Protein AF-A0A9D6QN92-F1 (afdb_monomer_lite)

pLDDT: mean 92.93, std 6.05, range [67.06, 98.69]

Structure (mmCIF, N/CA/C/O backbone):
data_AF-A0A9D6QN92-F1
#
_entry.id   AF-A0A9D6QN92-F1
#
loop_
_atom_site.group_PDB
_atom_site.id
_atom_site.type_symbol
_atom_site.label_atom_id
_atom_site.label_alt_id
_atom_site.label_comp_id
_atom_site.label_asym_id
_atom_site.label_entity_id
_atom_site.label_seq_id
_atom_site.pdbx_PDB_ins_code
_atom_site.Cartn_x
_atom_site.Cartn_y
_atom_site.Cartn_z
_atom_site.occupancy
_atom_site.B_iso_or_equiv
_atom_site.auth_seq_id
_atom_site.auth_comp_id
_atom_site.auth_asym_id
_atom_site.auth_atom_id
_atom_site.pdbx_PDB_model_num
ATOM 1 N N . MET A 1 1 ? -0.202 -2.351 -23.014 1.00 82.44 1 MET A N 1
ATOM 2 C CA . MET A 1 1 ? -0.548 -1.509 -21.850 1.00 82.44 1 MET A CA 1
ATOM 3 C C . MET A 1 1 ? 0.291 -0.250 -21.914 1.00 82.44 1 MET A C 1
ATOM 5 O O . MET A 1 1 ? 1.493 -0.373 -22.107 1.00 82.44 1 MET A O 1
ATOM 9 N N . THR A 1 2 ? -0.324 0.928 -21.834 1.00 83.88 2 THR A N 1
ATOM 10 C CA . THR A 1 2 ? 0.363 2.213 -22.043 1.00 83.88 2 THR A CA 1
ATOM 11 C C . THR A 1 2 ? 0.449 2.984 -20.736 1.00 83.88 2 THR A C 1
ATOM 13 O O . THR A 1 2 ? -0.553 3.140 -20.044 1.00 83.88 2 THR A O 1
ATOM 16 N N . PHE A 1 3 ? 1.639 3.480 -20.422 1.00 81.94 3 PHE A N 1
ATOM 17 C CA . PHE A 1 3 ? 1.920 4.322 -19.275 1.00 81.94 3 PHE A CA 1
ATOM 18 C C . PHE A 1 3 ? 1.994 5.786 -19.712 1.00 81.94 3 PHE A C 1
ATOM 20 O O . PHE A 1 3 ? 2.609 6.093 -20.743 1.00 81.94 3 PHE A O 1
ATOM 27 N N . PRO A 1 4 ? 1.404 6.707 -18.934 1.00 82.94 4 PRO A N 1
ATOM 28 C CA . PRO A 1 4 ? 1.519 8.127 -19.209 1.00 82.94 4 PRO A CA 1
ATOM 29 C C . PRO A 1 4 ? 2.970 8.590 -19.051 1.00 82.94 4 PRO A C 1
ATOM 31 O O . PRO A 1 4 ? 3.749 8.032 -18.283 1.00 82.94 4 PRO A O 1
ATOM 34 N N . ASN A 1 5 ? 3.314 9.688 -19.721 1.00 84.94 5 ASN A N 1
ATOM 35 C CA . ASN A 1 5 ? 4.617 10.342 -19.578 1.00 84.94 5 ASN A CA 1
ATOM 36 C C . ASN A 1 5 ? 4.798 11.066 -18.231 1.00 84.94 5 ASN A C 1
ATOM 38 O O . ASN A 1 5 ? 5.802 11.739 -18.019 1.00 84.94 5 ASN A O 1
ATOM 42 N N . ARG A 1 6 ? 3.813 10.987 -17.335 1.00 86.56 6 ARG A N 1
ATOM 43 C CA . ARG A 1 6 ? 3.838 11.592 -16.009 1.00 86.56 6 ARG A CA 1
ATOM 44 C C . ARG A 1 6 ? 3.090 10.697 -15.032 1.00 86.56 6 ARG A C 1
ATOM 46 O O . ARG A 1 6 ? 1.926 10.380 -15.265 1.00 86.56 6 ARG A O 1
ATOM 53 N N . CYS A 1 7 ? 3.725 10.358 -13.916 1.00 84.00 7 CYS A N 1
ATOM 54 C CA . CYS A 1 7 ? 3.031 9.728 -12.799 1.00 84.00 7 CYS A CA 1
ATOM 55 C C . CYS A 1 7 ? 2.040 10.731 -12.197 1.00 84.00 7 CYS A C 1
ATOM 57 O O . CYS A 1 7 ? 2.448 11.791 -11.718 1.00 84.00 7 CYS A O 1
ATOM 59 N N . SER A 1 8 ? 0.749 10.403 -12.193 1.00 77.69 8 SER A N 1
ATOM 60 C CA . SER A 1 8 ? -0.307 11.258 -11.630 1.00 77.69 8 SER A CA 1
ATOM 61 C C . SER A 1 8 ? -0.168 11.497 -10.123 1.00 77.69 8 SER A C 1
ATOM 63 O O . SER A 1 8 ? -0.797 12.411 -9.600 1.00 77.69 8 SER A O 1
ATOM 65 N N . TYR A 1 9 ? 0.665 10.710 -9.435 1.00 76.38 9 TYR A N 1
ATOM 66 C CA . TYR A 1 9 ? 0.816 10.761 -7.983 1.00 76.38 9 TYR A CA 1
ATOM 67 C C . TYR A 1 9 ? 2.089 11.477 -7.533 1.00 76.38 9 TYR A C 1
ATOM 69 O O . TYR A 1 9 ? 2.004 12.423 -6.759 1.00 76.38 9 TYR A O 1
ATOM 77 N N . CYS A 1 10 ? 3.272 11.071 -8.014 1.00 81.44 10 CYS A N 1
ATOM 78 C CA . CYS A 1 10 ? 4.524 11.741 -7.629 1.00 81.44 10 CYS A CA 1
ATOM 79 C C . CYS A 1 10 ? 4.947 12.856 -8.598 1.00 81.44 10 CYS A C 1
ATOM 81 O O . CYS A 1 10 ? 5.931 13.548 -8.351 1.00 81.44 10 CYS A O 1
ATOM 83 N N . GLY A 1 11 ? 4.245 13.021 -9.724 1.00 85.12 11 GLY A N 1
ATOM 84 C CA . GLY A 1 11 ? 4.528 14.057 -10.716 1.00 85.12 11 GLY A CA 1
ATOM 85 C C . GLY A 1 11 ? 5.780 13.825 -11.567 1.00 85.12 11 GLY A C 1
ATOM 86 O O . GLY A 1 11 ? 6.036 14.643 -12.455 1.00 85.12 11 GLY A O 1
ATOM 87 N N . HIS A 1 12 ? 6.530 12.741 -11.334 1.00 84.69 12 HIS A N 1
ATOM 88 C CA . HIS A 1 12 ? 7.737 12.405 -12.091 1.00 84.69 12 HIS A CA 1
ATOM 89 C C . HIS A 1 12 ? 7.402 12.174 -13.570 1.00 84.69 12 HIS A C 1
ATOM 91 O O . HIS A 1 12 ? 6.353 11.611 -13.892 1.00 84.69 12 HIS A O 1
ATOM 97 N N . VAL A 1 13 ? 8.275 12.654 -14.457 1.00 87.00 13 VAL A N 1
ATOM 98 C CA . VAL A 1 13 ? 8.078 12.657 -15.911 1.00 87.00 13 VAL A CA 1
ATOM 99 C C . VAL A 1 13 ? 9.012 11.643 -16.563 1.00 87.00 13 VAL A C 1
ATOM 101 O O . VAL A 1 13 ? 10.211 11.652 -16.302 1.00 87.00 13 VAL A O 1
ATOM 104 N N . PHE A 1 14 ? 8.466 10.815 -17.448 1.00 85.38 14 PHE A N 1
ATOM 105 C CA . PHE A 1 14 ? 9.179 9.761 -18.169 1.00 85.38 14 PHE A CA 1
ATOM 106 C C . PHE A 1 14 ? 8.803 9.793 -19.653 1.00 85.38 14 PHE A C 1
ATOM 108 O O . PHE A 1 14 ? 7.743 10.316 -20.005 1.00 85.38 14 PHE A O 1
ATOM 115 N N . PRO A 1 15 ? 9.613 9.215 -20.551 1.00 85.81 15 PRO A N 1
ATOM 116 C CA . PRO A 1 15 ? 9.154 8.929 -21.905 1.00 85.81 15 PRO A CA 1
ATOM 117 C C . PRO A 1 15 ? 7.908 8.027 -21.868 1.00 85.81 15 PRO A C 1
ATOM 119 O O . PRO A 1 15 ? 7.872 7.117 -21.038 1.00 85.81 15 PRO A O 1
ATOM 122 N N . PRO A 1 16 ? 6.901 8.233 -22.741 1.00 86.44 16 PRO A N 1
ATOM 123 C CA . PRO A 1 16 ? 5.753 7.334 -22.834 1.00 86.44 16 PRO A CA 1
ATOM 124 C C . PRO A 1 16 ? 6.211 5.885 -23.008 1.00 86.44 16 PRO A C 1
ATOM 126 O O . PRO A 1 16 ? 7.065 5.604 -23.848 1.00 86.44 16 PRO A O 1
ATOM 129 N N . LEU A 1 17 ? 5.623 4.969 -22.243 1.00 88.62 17 LEU A N 1
ATOM 130 C CA . LEU A 1 17 ? 5.968 3.552 -22.292 1.00 88.62 17 LEU A CA 1
ATOM 131 C C . LEU A 1 17 ? 4.745 2.760 -22.733 1.00 88.62 17 LEU A C 1
ATOM 133 O O . LEU A 1 17 ? 3.656 2.960 -22.210 1.00 8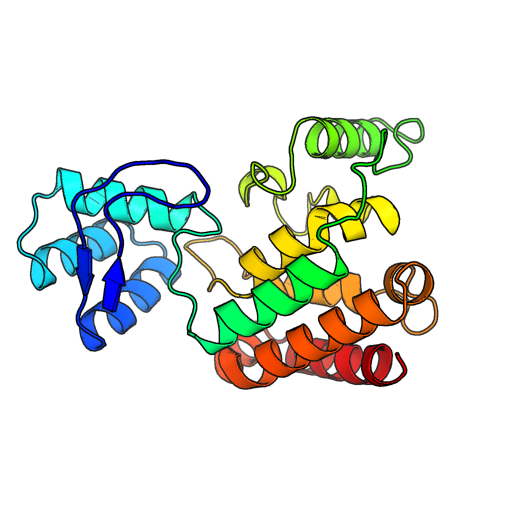8.62 17 LEU A O 1
ATOM 137 N N . THR A 1 18 ? 4.892 1.860 -23.699 1.00 90.50 18 THR A N 1
ATOM 138 C CA . THR A 1 18 ? 3.845 0.888 -24.031 1.00 90.50 18 THR A CA 1
ATOM 139 C C . THR A 1 18 ? 4.466 -0.491 -24.036 1.00 90.50 18 THR A C 1
ATOM 141 O O . THR A 1 18 ? 5.365 -0.734 -24.829 1.00 90.50 18 THR A O 1
ATOM 144 N N . LEU A 1 19 ? 3.986 -1.363 -23.149 1.00 89.12 19 LEU A N 1
ATOM 145 C CA . LEU A 1 19 ? 4.461 -2.737 -23.031 1.00 89.12 19 LEU A CA 1
ATOM 146 C C . LEU A 1 19 ? 3.447 -3.728 -23.602 1.00 89.12 19 LEU A C 1
ATOM 148 O O . LEU A 1 19 ? 2.234 -3.589 -23.379 1.00 89.12 19 LEU A O 1
ATOM 152 N N . SER A 1 20 ? 3.934 -4.757 -24.292 1.00 90.19 20 SER A N 1
ATOM 153 C CA . SER A 1 20 ? 3.133 -5.944 -24.614 1.00 90.19 20 SER A CA 1
ATOM 154 C C . SER A 1 20 ? 2.774 -6.733 -23.344 1.00 90.19 20 SER A C 1
ATOM 156 O O . SER A 1 20 ? 3.493 -6.687 -22.344 1.00 90.19 20 SER A O 1
ATOM 158 N N . SER A 1 21 ? 1.676 -7.498 -23.364 1.00 86.94 21 SER A N 1
ATOM 159 C CA . SER A 1 21 ? 1.269 -8.311 -22.203 1.00 86.94 21 SER A CA 1
ATOM 160 C C . SER A 1 21 ? 2.329 -9.350 -21.815 1.00 86.94 21 SER A C 1
ATOM 162 O O . SER A 1 21 ? 2.535 -9.614 -20.634 1.00 86.94 21 SER A O 1
ATOM 164 N N . SER A 1 22 ? 3.042 -9.911 -22.798 1.00 91.06 22 SER A N 1
ATOM 165 C CA . SER A 1 22 ? 4.134 -10.856 -22.549 1.00 91.06 22 SER A CA 1
ATOM 166 C C . SER A 1 22 ? 5.347 -10.198 -21.897 1.00 91.06 22 SER A C 1
ATOM 168 O O . SER A 1 22 ? 5.938 -10.781 -20.991 1.00 91.06 22 SER A O 1
ATOM 170 N N . THR A 1 23 ? 5.720 -8.994 -22.338 1.00 90.81 23 THR A N 1
ATOM 171 C CA . THR A 1 23 ? 6.841 -8.259 -21.739 1.00 90.81 23 THR A CA 1
ATOM 172 C C . THR A 1 23 ? 6.491 -7.806 -20.341 1.00 90.81 23 THR A C 1
ATOM 174 O O . THR A 1 23 ? 7.320 -7.921 -19.449 1.00 90.81 23 THR A O 1
ATOM 177 N N . LEU A 1 24 ? 5.247 -7.385 -20.118 1.00 89.06 24 LEU A N 1
ATOM 178 C CA . LEU A 1 24 ? 4.767 -7.100 -18.779 1.00 89.06 24 LEU A CA 1
ATOM 179 C C . LEU A 1 24 ? 4.932 -8.308 -17.846 1.00 89.06 24 LEU A C 1
ATOM 181 O O . LEU A 1 24 ? 5.548 -8.179 -16.795 1.00 89.06 24 LEU A O 1
ATOM 185 N N . ALA A 1 25 ? 4.444 -9.488 -18.231 1.00 87.06 25 ALA A N 1
ATOM 186 C CA . ALA A 1 25 ? 4.568 -10.681 -17.393 1.00 87.06 25 ALA A CA 1
ATOM 187 C C . ALA A 1 25 ? 6.035 -11.010 -17.044 1.00 87.06 25 ALA A C 1
ATOM 189 O O . ALA A 1 25 ? 6.344 -11.290 -15.886 1.00 87.06 25 ALA A O 1
ATOM 190 N N . ARG A 1 26 ? 6.954 -10.911 -18.019 1.00 91.00 26 ARG A N 1
ATOM 191 C CA . ARG A 1 26 ? 8.395 -11.108 -17.778 1.00 91.00 26 ARG A CA 1
ATOM 192 C C . ARG A 1 26 ? 8.989 -10.020 -16.892 1.00 91.00 26 ARG A C 1
ATOM 194 O O . ARG A 1 26 ? 9.768 -10.327 -15.999 1.00 91.00 26 ARG A O 1
ATOM 201 N N . LEU A 1 27 ? 8.603 -8.765 -17.103 1.00 90.88 27 LEU A N 1
ATOM 202 C CA . LEU A 1 27 ? 9.049 -7.641 -16.292 1.00 90.88 27 LEU A CA 1
ATOM 203 C C . LEU A 1 27 ? 8.663 -7.836 -14.821 1.00 90.88 27 LEU A C 1
ATOM 205 O O . LEU A 1 27 ? 9.513 -7.663 -13.952 1.00 90.88 27 LEU A O 1
ATOM 209 N N . LEU A 1 28 ? 7.417 -8.243 -14.548 1.00 86.81 28 LEU A N 1
ATOM 210 C CA . LEU A 1 28 ? 6.952 -8.558 -13.194 1.00 86.81 28 LEU A CA 1
ATOM 211 C C . LEU A 1 28 ? 7.817 -9.654 -12.567 1.00 86.81 28 LEU A C 1
ATOM 213 O O . LEU A 1 28 ? 8.357 -9.455 -11.484 1.00 86.81 28 LEU A O 1
ATOM 217 N N . GLN A 1 29 ? 8.017 -10.762 -13.285 1.00 87.38 29 GLN A N 1
ATOM 218 C CA . GLN A 1 29 ? 8.851 -11.866 -12.817 1.00 87.38 29 GLN A CA 1
ATOM 219 C C . GLN A 1 29 ? 10.276 -11.400 -12.470 1.00 87.38 29 GLN A C 1
ATOM 221 O O . GLN A 1 29 ? 10.780 -11.681 -11.387 1.00 87.38 29 GLN A O 1
ATOM 226 N N . VAL A 1 30 ? 10.922 -10.652 -13.366 1.00 90.50 30 VAL A N 1
ATOM 227 C CA . VAL A 1 30 ? 12.308 -10.196 -13.192 1.00 90.50 30 VAL A CA 1
ATOM 228 C C . VAL A 1 30 ? 12.452 -9.186 -12.047 1.00 90.50 30 VAL A C 1
ATOM 230 O O . VAL A 1 30 ? 13.463 -9.187 -11.339 1.00 90.50 30 VAL A O 1
ATOM 233 N N . LEU A 1 31 ? 11.453 -8.321 -11.850 1.00 87.56 31 LEU A N 1
ATOM 234 C CA . LEU A 1 31 ? 11.429 -7.379 -10.730 1.00 87.56 31 LEU A CA 1
ATOM 235 C C . LEU A 1 31 ? 11.240 -8.099 -9.391 1.00 87.56 31 LEU A C 1
ATOM 237 O O . LEU A 1 31 ? 11.898 -7.735 -8.415 1.00 87.56 31 LEU A O 1
ATOM 241 N N . THR A 1 32 ? 10.414 -9.145 -9.347 1.00 83.94 32 THR A N 1
ATOM 242 C CA . THR A 1 32 ? 10.272 -10.009 -8.167 1.00 83.94 32 THR A CA 1
ATOM 243 C C . THR A 1 32 ? 11.554 -10.791 -7.873 1.00 83.94 32 THR A C 1
ATOM 245 O O . THR A 1 32 ? 11.944 -10.897 -6.719 1.00 83.94 32 THR A O 1
ATOM 248 N N . GLU A 1 33 ? 12.289 -11.230 -8.899 1.00 87.56 33 GLU A N 1
ATOM 249 C CA . GLU A 1 33 ? 13.620 -11.850 -8.754 1.00 87.56 33 GLU A CA 1
ATOM 250 C C . GLU A 1 33 ? 14.720 -10.862 -8.302 1.00 87.56 33 GLU A C 1
ATOM 252 O O . GLU A 1 33 ? 15.863 -11.266 -8.092 1.00 87.56 33 GLU A O 1
ATOM 257 N N . GLY A 1 34 ? 14.418 -9.564 -8.177 1.00 86.25 34 GLY A N 1
ATOM 258 C CA . GLY A 1 34 ? 15.379 -8.566 -7.705 1.00 86.25 34 GLY A CA 1
ATOM 259 C C . GLY A 1 34 ? 16.491 -8.254 -8.698 1.00 86.25 34 GLY A C 1
ATOM 260 O O . GLY A 1 34 ? 17.609 -7.948 -8.288 1.00 86.25 34 GLY A O 1
ATOM 261 N N . SER A 1 35 ? 16.208 -8.301 -10.006 1.00 90.69 35 SER A N 1
ATOM 262 C CA . SER A 1 35 ? 17.205 -8.021 -11.046 1.00 90.69 35 SER A CA 1
ATOM 263 C C . SER A 1 35 ? 16.861 -6.772 -11.879 1.00 90.69 35 SER A C 1
ATOM 265 O O . SER A 1 35 ? 16.400 -6.894 -13.017 1.00 90.69 35 SER A O 1
ATOM 267 N N . PRO A 1 36 ? 17.116 -5.548 -11.363 1.00 89.56 36 PRO A N 1
ATOM 268 C CA . PRO A 1 36 ? 16.784 -4.297 -12.054 1.00 89.56 36 PRO A CA 1
ATOM 269 C C . PRO A 1 36 ? 17.406 -4.192 -13.450 1.00 89.56 36 PRO A C 1
ATOM 271 O O . PRO A 1 36 ? 16.744 -3.765 -14.387 1.00 89.56 36 PRO A O 1
ATOM 274 N N . GLY A 1 37 ? 18.652 -4.649 -13.622 1.00 92.25 37 GLY A N 1
ATOM 275 C CA . GLY A 1 37 ? 19.330 -4.617 -14.923 1.00 92.25 37 GLY A CA 1
ATOM 276 C C . GLY A 1 37 ? 18.647 -5.490 -15.981 1.00 92.25 37 GLY A C 1
ATOM 277 O O . GLY A 1 37 ? 18.499 -5.073 -17.129 1.00 92.25 37 GLY A O 1
ATOM 278 N N . ARG A 1 38 ? 18.159 -6.680 -15.596 1.00 94.81 38 ARG A N 1
ATOM 279 C CA . ARG A 1 38 ? 17.355 -7.527 -16.492 1.00 94.81 38 ARG A CA 1
ATOM 280 C C . ARG A 1 38 ? 15.994 -6.889 -16.775 1.00 94.81 38 ARG A C 1
ATOM 282 O O . ARG A 1 38 ? 15.533 -6.952 -17.908 1.00 94.81 38 ARG A O 1
ATOM 289 N N . ALA A 1 39 ? 15.381 -6.241 -15.785 1.00 93.50 39 ALA A N 1
ATOM 290 C CA . ALA A 1 39 ? 14.110 -5.545 -15.962 1.00 93.50 39 ALA A CA 1
ATOM 291 C C . ALA A 1 39 ? 14.240 -4.394 -16.978 1.00 93.50 39 ALA A C 1
ATOM 293 O O . ALA A 1 39 ? 13.421 -4.284 -17.891 1.00 93.50 39 ALA A O 1
ATOM 294 N N . SER A 1 40 ? 15.314 -3.599 -16.891 1.00 94.88 40 SER A N 1
ATOM 295 C CA . SER A 1 40 ? 15.623 -2.549 -17.869 1.00 94.88 40 SER A CA 1
ATOM 296 C C . SER A 1 40 ? 15.832 -3.130 -19.269 1.00 94.88 40 SER A C 1
ATOM 298 O O . SER A 1 40 ? 15.330 -2.579 -20.248 1.00 94.88 40 SER A O 1
ATOM 300 N N . ALA A 1 41 ? 16.518 -4.274 -19.376 1.00 95.06 41 ALA A N 1
ATOM 301 C CA . ALA A 1 41 ? 16.725 -4.951 -20.654 1.00 95.06 41 ALA A CA 1
ATOM 302 C C . ALA A 1 41 ? 15.404 -5.415 -21.299 1.00 95.06 41 ALA A C 1
ATOM 304 O O . ALA A 1 41 ? 15.242 -5.253 -22.507 1.00 95.06 41 ALA A O 1
ATOM 305 N N . GLU A 1 42 ? 14.446 -5.925 -20.516 1.00 95.50 42 GLU A N 1
ATOM 306 C CA . GLU A 1 42 ? 13.107 -6.292 -21.010 1.00 95.50 42 GLU A CA 1
ATOM 307 C C . GLU A 1 42 ? 12.340 -5.071 -21.540 1.00 95.50 42 GLU A C 1
ATOM 309 O O . GLU A 1 42 ? 11.785 -5.115 -22.639 1.00 95.50 42 GLU A O 1
ATOM 314 N N . VAL A 1 43 ? 12.353 -3.955 -20.798 1.00 93.75 43 VAL A N 1
ATOM 315 C CA . VAL A 1 43 ? 11.709 -2.697 -21.218 1.00 93.75 43 VAL A CA 1
ATOM 316 C C . VAL A 1 43 ? 12.323 -2.171 -22.516 1.00 93.75 43 VAL A C 1
ATOM 318 O O . VAL A 1 43 ? 11.601 -1.807 -23.450 1.00 93.75 43 VAL A O 1
ATOM 321 N N . LYS A 1 44 ? 13.656 -2.160 -22.603 1.00 95.50 44 LYS A N 1
ATOM 322 C CA . LYS A 1 44 ? 14.384 -1.731 -23.800 1.00 95.50 44 LYS A CA 1
ATOM 323 C C . LYS A 1 44 ? 14.091 -2.627 -25.001 1.00 95.50 44 LYS A C 1
ATOM 325 O O . LYS A 1 44 ? 13.873 -2.110 -26.093 1.00 95.50 44 LYS A O 1
ATOM 330 N N . ALA A 1 45 ? 14.066 -3.945 -24.813 1.00 94.06 45 ALA A N 1
ATOM 331 C CA . ALA A 1 45 ? 13.816 -4.895 -25.894 1.00 94.06 45 ALA A CA 1
ATOM 332 C C . ALA A 1 45 ? 12.419 -4.730 -26.517 1.00 94.06 45 ALA A C 1
ATOM 334 O O . ALA A 1 45 ? 12.283 -4.842 -27.733 1.00 94.06 45 ALA A O 1
ATOM 335 N N . ASP A 1 46 ? 11.396 -4.441 -25.708 1.00 94.38 46 ASP A N 1
ATOM 336 C CA . ASP A 1 46 ? 10.011 -4.298 -26.184 1.00 94.38 46 ASP A CA 1
ATOM 337 C C . ASP A 1 46 ? 9.729 -2.921 -26.796 1.00 94.38 46 A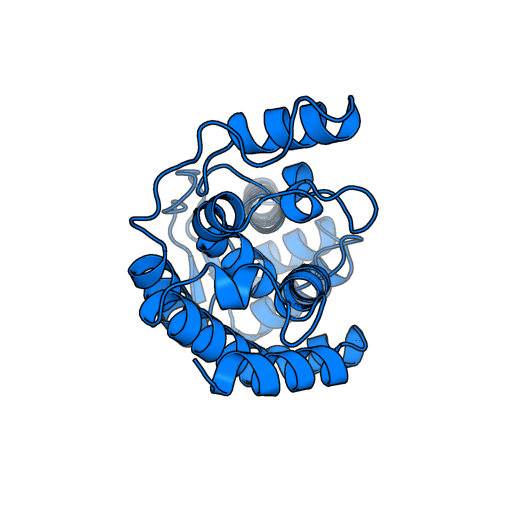SP A C 1
ATOM 339 O O . ASP A 1 46 ? 8.928 -2.809 -27.721 1.00 94.38 46 ASP A O 1
ATOM 343 N N . THR A 1 47 ? 10.396 -1.870 -26.305 1.00 92.94 47 THR A N 1
ATOM 344 C CA . THR A 1 47 ? 10.071 -0.480 -26.682 1.00 92.94 47 THR A CA 1
ATOM 345 C C . THR A 1 47 ? 11.093 0.193 -27.592 1.00 92.94 47 THR A C 1
ATOM 347 O O . THR A 1 47 ? 10.777 1.202 -28.219 1.00 92.94 47 THR A O 1
ATOM 350 N N . GLY A 1 48 ? 12.318 -0.335 -27.667 1.00 93.38 48 GLY A N 1
ATOM 351 C CA . GLY A 1 48 ? 13.427 0.284 -28.393 1.00 93.38 48 GLY A CA 1
ATOM 352 C C . GLY A 1 48 ? 13.951 1.582 -27.764 1.00 93.38 48 GLY A C 1
ATOM 353 O O . GLY A 1 48 ? 14.625 2.349 -28.451 1.00 93.38 48 GLY A O 1
ATOM 354 N N . CYS A 1 49 ? 13.630 1.864 -26.495 1.00 93.94 49 CYS A N 1
ATOM 355 C CA . CYS A 1 49 ? 14.102 3.061 -25.796 1.00 93.94 49 CYS A CA 1
ATOM 356 C C . CYS A 1 49 ? 15.610 3.011 -25.467 1.00 93.94 49 CYS A C 1
ATOM 358 O O . CYS A 1 49 ? 16.294 2.007 -25.686 1.00 93.94 49 CYS A O 1
ATOM 360 N N . SER A 1 50 ? 16.149 4.121 -24.954 1.00 95.75 50 SER A N 1
ATOM 361 C CA . SER A 1 50 ? 17.536 4.169 -24.478 1.00 95.75 50 SER A CA 1
ATOM 362 C C . SER A 1 50 ? 17.703 3.412 -23.153 1.00 95.75 50 SER A C 1
ATOM 364 O O . SER A 1 50 ? 16.744 3.270 -22.395 1.00 95.75 50 SER A O 1
ATOM 366 N N . ASP A 1 51 ? 18.926 2.967 -22.835 1.00 95.31 51 ASP A N 1
ATOM 367 C CA . ASP A 1 51 ? 19.214 2.335 -21.534 1.00 95.31 51 ASP A CA 1
ATOM 368 C C . ASP A 1 51 ? 18.843 3.263 -20.367 1.00 95.31 51 ASP A C 1
ATOM 370 O O . ASP A 1 51 ? 18.164 2.846 -19.434 1.00 95.31 51 ASP A O 1
ATOM 374 N N . ALA A 1 52 ? 19.177 4.553 -20.484 1.00 94.75 52 ALA A N 1
ATOM 375 C CA . ALA A 1 52 ? 18.861 5.559 -19.474 1.00 94.75 52 ALA A CA 1
ATOM 376 C C . ALA A 1 52 ? 17.347 5.745 -19.258 1.00 94.75 52 ALA A C 1
ATOM 378 O O . ALA A 1 52 ? 16.911 6.048 -18.150 1.00 94.75 52 ALA A O 1
ATOM 379 N N . ASP A 1 53 ? 16.529 5.590 -20.301 1.00 93.25 53 ASP A N 1
ATOM 380 C CA . ASP A 1 53 ? 15.073 5.696 -20.171 1.00 93.25 53 ASP A CA 1
ATOM 381 C C . ASP A 1 53 ? 14.457 4.432 -19.569 1.00 93.25 53 ASP A C 1
ATOM 383 O O . ASP A 1 53 ? 13.536 4.532 -18.756 1.00 93.25 53 ASP A O 1
ATOM 387 N N . ALA A 1 54 ? 14.973 3.253 -19.929 1.00 93.88 54 ALA A N 1
ATOM 388 C CA . ALA A 1 54 ? 14.567 1.997 -19.308 1.00 93.88 54 ALA A CA 1
ATOM 389 C C . ALA A 1 54 ? 14.891 1.994 -17.805 1.00 93.88 54 ALA A C 1
ATOM 391 O O . ALA A 1 54 ? 14.022 1.683 -16.993 1.00 93.88 54 ALA A O 1
ATOM 392 N N . GLU A 1 55 ? 16.100 2.419 -17.427 1.00 93.56 55 GLU A N 1
ATOM 393 C CA . GLU A 1 55 ? 16.533 2.522 -16.028 1.00 93.56 55 GLU A CA 1
ATOM 394 C C . GLU A 1 55 ? 15.636 3.452 -15.206 1.00 93.56 55 GLU A C 1
ATOM 396 O O . GLU A 1 55 ? 15.196 3.062 -14.125 1.00 93.56 55 GLU A O 1
ATOM 401 N N . LYS A 1 56 ? 15.274 4.629 -15.738 1.00 92.00 56 LYS A N 1
ATOM 402 C CA . LYS A 1 56 ? 14.333 5.546 -15.068 1.00 92.00 56 LYS A CA 1
ATOM 403 C C . LYS A 1 56 ? 12.973 4.902 -14.807 1.00 92.00 56 LYS A C 1
ATOM 405 O O . LYS A 1 56 ? 12.386 5.117 -13.747 1.00 92.00 56 LYS A O 1
ATOM 410 N N . TRP A 1 57 ? 12.457 4.123 -15.760 1.00 91.50 57 TRP A N 1
ATOM 411 C CA . TRP A 1 57 ? 11.201 3.396 -15.572 1.00 91.50 57 TRP A CA 1
ATOM 412 C C . TRP A 1 57 ? 11.315 2.345 -14.470 1.00 91.50 57 TRP A C 1
ATOM 414 O O . TRP A 1 57 ? 10.434 2.272 -13.614 1.00 91.50 57 TRP A O 1
ATOM 424 N N . ILE A 1 58 ? 12.405 1.575 -14.445 1.00 91.88 58 ILE A N 1
ATOM 425 C CA . ILE A 1 58 ? 12.630 0.567 -13.403 1.00 91.88 58 ILE A CA 1
ATOM 426 C C . ILE A 1 58 ? 12.773 1.210 -12.024 1.00 91.88 58 ILE A C 1
ATOM 428 O O . ILE A 1 58 ? 12.091 0.792 -11.088 1.00 91.88 58 ILE A O 1
ATOM 432 N N . GLU A 1 59 ? 13.571 2.269 -11.898 1.00 88.69 59 GLU A N 1
ATOM 433 C CA . GLU A 1 59 ? 13.717 3.019 -10.647 1.00 88.69 59 GLU A CA 1
ATOM 434 C C . GLU A 1 59 ? 12.358 3.534 -10.146 1.00 88.69 59 GLU A C 1
ATOM 436 O O . GLU A 1 59 ? 12.025 3.438 -8.958 1.00 88.69 59 GLU A O 1
ATOM 441 N N . HIS A 1 60 ? 11.516 4.022 -11.057 1.00 87.88 60 HIS A N 1
ATOM 442 C CA . HIS A 1 60 ? 10.177 4.481 -10.718 1.00 87.88 60 HIS A CA 1
ATOM 443 C C . HIS A 1 60 ? 9.234 3.350 -10.292 1.00 87.88 60 HIS A C 1
ATOM 445 O O . HIS A 1 60 ? 8.473 3.505 -9.331 1.00 87.88 60 HIS A O 1
ATOM 451 N N . PHE A 1 61 ? 9.282 2.207 -10.976 1.00 86.56 61 PHE A N 1
ATOM 452 C CA . PHE A 1 61 ? 8.533 1.001 -10.618 1.00 86.56 61 PHE A CA 1
ATOM 453 C C . PHE A 1 61 ? 8.905 0.464 -9.239 1.00 86.56 61 PHE A C 1
ATOM 455 O O . PHE A 1 61 ? 8.043 -0.058 -8.533 1.00 86.56 61 PHE A O 1
ATOM 462 N N . GLN A 1 62 ? 10.155 0.638 -8.818 1.00 83.12 62 GLN A N 1
ATOM 463 C CA . GLN A 1 62 ? 10.612 0.235 -7.493 1.00 83.12 62 GLN A CA 1
ATOM 464 C C . GLN A 1 62 ? 10.186 1.241 -6.413 1.00 83.12 62 GLN A C 1
ATOM 466 O O . GLN A 1 62 ? 9.624 0.844 -5.389 1.00 83.12 62 GLN A O 1
ATOM 471 N N . SER A 1 63 ? 10.371 2.539 -6.665 1.00 79.50 63 SER A N 1
ATOM 472 C CA . SER A 1 63 ? 10.210 3.600 -5.658 1.00 79.50 63 SER A CA 1
ATOM 473 C C . SER A 1 63 ? 8.777 4.109 -5.466 1.00 79.50 63 SER A C 1
ATOM 475 O O . SER A 1 63 ? 8.414 4.522 -4.366 1.00 79.50 63 SER A O 1
ATOM 477 N N . CYS A 1 64 ? 7.926 4.086 -6.497 1.00 82.00 64 CYS A N 1
ATOM 478 C CA . CYS A 1 64 ? 6.596 4.692 -6.424 1.00 82.00 64 CYS A CA 1
ATOM 479 C C . CYS A 1 64 ? 5.487 3.653 -6.206 1.00 82.00 64 CYS A C 1
ATOM 481 O O . CYS A 1 64 ? 5.349 2.689 -6.950 1.00 82.00 64 CYS A O 1
ATOM 483 N N . ALA A 1 65 ? 4.629 3.882 -5.207 1.00 74.50 65 ALA A N 1
ATOM 484 C CA . ALA A 1 65 ? 3.466 3.030 -4.934 1.00 74.50 65 ALA A CA 1
ATOM 485 C C . ALA A 1 65 ? 2.446 2.993 -6.083 1.00 74.50 65 ALA A C 1
ATOM 487 O O . ALA A 1 65 ? 1.683 2.043 -6.208 1.00 74.50 65 ALA A O 1
ATOM 488 N N . ASN A 1 66 ? 2.433 4.043 -6.900 1.00 77.44 66 ASN A N 1
ATOM 489 C CA . ASN A 1 66 ? 1.417 4.283 -7.917 1.00 77.44 66 ASN A CA 1
ATOM 490 C C . ASN A 1 66 ? 1.942 4.128 -9.347 1.00 77.44 66 ASN A C 1
ATOM 492 O O . ASN A 1 66 ? 1.224 4.408 -10.302 1.00 77.44 66 ASN A O 1
ATOM 496 N N . SER A 1 67 ? 3.210 3.756 -9.505 1.00 78.25 67 SER A N 1
ATOM 497 C CA . SER A 1 67 ? 3.793 3.484 -10.818 1.00 78.25 67 SER A CA 1
ATOM 498 C C . SER A 1 67 ? 3.452 2.087 -11.318 1.00 78.25 67 SER A C 1
ATOM 500 O O . SER A 1 67 ? 3.652 1.792 -12.496 1.00 78.25 67 SER A O 1
ATOM 502 N N . TRP A 1 68 ? 2.960 1.223 -10.425 1.00 78.00 68 TRP A N 1
ATOM 503 C CA . TRP A 1 68 ? 2.699 -0.161 -10.757 1.00 78.00 68 TRP A CA 1
ATOM 504 C C . TRP A 1 68 ? 1.447 -0.334 -11.600 1.00 78.00 68 TRP A C 1
ATOM 506 O O . TRP A 1 68 ? 0.495 0.444 -11.534 1.00 78.00 68 TRP A O 1
ATOM 516 N N . LEU A 1 69 ? 1.461 -1.410 -12.374 1.00 72.62 69 LEU A N 1
ATOM 517 C CA . LEU A 1 69 ? 0.363 -1.781 -13.238 1.00 72.62 69 LEU A CA 1
ATOM 518 C C . LEU A 1 69 ? -0.745 -2.424 -12.432 1.00 72.62 69 LEU A C 1
ATOM 520 O O . LEU A 1 69 ? -0.756 -3.624 -12.171 1.00 72.62 69 LEU A O 1
ATOM 524 N N . LEU A 1 70 ? -1.662 -1.562 -12.037 1.00 81.62 70 LEU A N 1
ATOM 525 C CA . LEU A 1 70 ? -2.928 -1.925 -11.453 1.00 81.62 70 LEU A CA 1
ATOM 526 C C . LEU A 1 70 ? -3.883 -2.261 -12.601 1.00 81.62 70 LEU A C 1
ATOM 528 O O . LEU A 1 70 ? -3.983 -1.530 -13.590 1.00 81.62 70 LEU A O 1
ATOM 532 N N . THR A 1 71 ? -4.554 -3.401 -12.491 1.00 85.88 71 THR A N 1
ATOM 533 C CA . THR A 1 71 ? -5.669 -3.746 -13.373 1.00 85.88 71 THR A CA 1
ATOM 534 C C . THR A 1 71 ? -6.812 -2.737 -13.215 1.00 85.88 71 THR A C 1
ATOM 536 O O . THR A 1 71 ? -6.855 -1.968 -12.253 1.00 85.88 71 THR A O 1
ATOM 539 N N . GLU A 1 72 ? -7.772 -2.731 -14.142 1.00 87.75 72 GLU A N 1
ATOM 540 C CA . GLU A 1 72 ? -8.988 -1.915 -13.980 1.00 87.75 72 GLU A CA 1
ATOM 541 C C . GLU A 1 72 ? -9.712 -2.230 -12.665 1.00 87.75 72 GLU A C 1
ATOM 543 O O . GLU A 1 72 ? -10.210 -1.326 -11.995 1.00 87.75 72 GLU A O 1
ATOM 548 N N . GLU A 1 73 ? -9.682 -3.495 -12.252 1.00 92.31 73 GLU A N 1
ATOM 549 C CA . GLU A 1 73 ? -10.284 -3.951 -11.006 1.00 92.31 73 GLU A CA 1
ATOM 550 C C . GLU A 1 73 ? -9.496 -3.490 -9.769 1.00 92.31 73 GLU A C 1
ATOM 552 O O . GLU A 1 73 ? -10.094 -3.003 -8.809 1.00 92.31 73 GLU A O 1
ATOM 557 N N . ASP A 1 74 ? -8.158 -3.529 -9.818 1.00 94.31 74 ASP A N 1
ATOM 558 C CA . ASP A 1 74 ? -7.309 -2.934 -8.775 1.00 94.31 74 ASP A CA 1
ATOM 559 C C . ASP A 1 74 ? -7.639 -1.440 -8.599 1.00 94.31 74 ASP A C 1
ATOM 561 O O . ASP A 1 74 ? -7.815 -0.958 -7.478 1.00 94.31 74 ASP A O 1
ATOM 565 N N . MET A 1 75 ? -7.763 -0.698 -9.708 1.00 92.31 75 MET A N 1
ATOM 566 C CA . MET A 1 75 ? -8.113 0.726 -9.679 1.00 92.31 75 MET A CA 1
ATOM 567 C C . MET A 1 75 ? -9.516 0.963 -9.112 1.00 92.31 75 MET A C 1
ATOM 569 O O . MET A 1 75 ? -9.711 1.908 -8.346 1.00 92.31 75 MET A O 1
ATOM 573 N N . ARG A 1 76 ? -10.485 0.099 -9.443 1.00 95.94 76 ARG A N 1
ATOM 574 C CA . ARG A 1 76 ? -11.847 0.153 -8.893 1.00 95.94 76 ARG A CA 1
ATOM 575 C C . ARG A 1 76 ? -11.833 0.002 -7.373 1.00 95.94 76 ARG A C 1
ATOM 577 O O . ARG A 1 76 ? -12.463 0.794 -6.676 1.00 95.94 76 ARG A O 1
ATOM 584 N N . VAL A 1 77 ? -11.094 -0.977 -6.859 1.00 97.62 77 VAL A N 1
ATOM 585 C CA . VAL A 1 77 ? -10.967 -1.232 -5.416 1.00 97.62 77 VAL A CA 1
ATOM 586 C C . VAL A 1 77 ? -10.242 -0.092 -4.710 1.00 97.62 77 VAL A C 1
ATOM 588 O O . VAL A 1 77 ? -10.699 0.370 -3.667 1.00 97.62 77 VAL A O 1
ATOM 591 N N . ILE A 1 78 ? -9.163 0.430 -5.299 1.00 95.88 78 ILE A N 1
ATOM 592 C CA . ILE A 1 78 ? -8.472 1.610 -4.766 1.00 95.88 78 ILE A CA 1
ATOM 593 C C . ILE A 1 78 ? -9.421 2.808 -4.696 1.00 95.88 78 ILE A C 1
ATOM 595 O O . ILE A 1 78 ? -9.419 3.502 -3.686 1.00 95.88 78 ILE A O 1
ATOM 599 N N . ALA A 1 79 ? -10.267 3.028 -5.706 1.00 96.12 79 ALA A N 1
ATOM 600 C CA . ALA A 1 79 ? -11.243 4.115 -5.687 1.00 96.12 79 ALA A CA 1
ATOM 601 C C . ALA A 1 79 ? -12.295 3.947 -4.574 1.00 96.12 79 ALA A C 1
ATOM 603 O O . ALA A 1 79 ? -12.673 4.931 -3.941 1.00 96.12 79 ALA A O 1
ATOM 604 N N . LEU A 1 80 ? -12.747 2.718 -4.293 1.00 98.06 80 LEU A N 1
ATOM 605 C CA . LEU A 1 80 ? -13.635 2.439 -3.155 1.00 98.06 80 LEU A CA 1
ATOM 606 C C . LEU A 1 80 ? -12.958 2.780 -1.822 1.00 98.06 80 LEU A C 1
ATOM 608 O O . LEU A 1 80 ? -13.548 3.464 -0.985 1.00 98.06 80 LEU A O 1
ATOM 612 N N . VAL A 1 81 ? -11.701 2.367 -1.656 1.00 98.38 81 VAL A N 1
ATOM 613 C CA . VAL A 1 81 ? -10.900 2.671 -0.463 1.00 98.38 81 VAL A CA 1
ATOM 614 C C . VAL A 1 81 ? -10.638 4.174 -0.333 1.00 98.38 81 VAL A C 1
ATOM 616 O O . VAL A 1 81 ? -10.814 4.738 0.745 1.00 98.38 81 VAL A O 1
ATOM 619 N N . ASP A 1 82 ? -10.269 4.853 -1.418 1.00 97.38 82 ASP A N 1
ATOM 620 C CA . ASP A 1 82 ? -10.073 6.304 -1.434 1.00 97.38 82 ASP A CA 1
ATOM 621 C C . ASP A 1 82 ? -11.364 7.049 -1.079 1.00 97.38 82 ASP A C 1
ATOM 623 O O . ASP A 1 82 ? -11.312 8.026 -0.340 1.00 97.38 82 ASP A O 1
ATOM 627 N N . ASN A 1 83 ? -12.530 6.584 -1.531 1.00 98.19 83 ASN A N 1
ATOM 628 C CA . ASN A 1 83 ? -13.806 7.196 -1.159 1.00 98.19 83 ASN A CA 1
ATOM 629 C C . ASN A 1 83 ? -14.135 7.003 0.330 1.00 98.19 83 ASN A C 1
ATOM 631 O O . ASN A 1 83 ? -14.638 7.929 0.962 1.00 98.19 83 ASN A O 1
ATOM 635 N N . ALA A 1 84 ? -13.840 5.829 0.896 1.00 98.50 84 ALA A N 1
ATOM 636 C CA . ALA A 1 84 ? -14.157 5.515 2.290 1.00 98.50 84 ALA A CA 1
ATOM 637 C C . ALA A 1 84 ? -13.189 6.158 3.305 1.00 98.50 84 ALA A C 1
ATOM 639 O O . ALA A 1 84 ? -13.601 6.561 4.389 1.00 98.50 84 ALA A O 1
ATOM 640 N N . PHE A 1 85 ? -11.906 6.283 2.957 1.00 98.56 85 PHE A N 1
ATOM 641 C CA . PHE A 1 85 ? -10.852 6.778 3.858 1.00 98.56 85 PHE A CA 1
ATOM 642 C C . PHE A 1 85 ? -10.280 8.145 3.443 1.00 98.56 85 PHE A C 1
ATOM 644 O O . PHE A 1 85 ? -9.480 8.751 4.161 1.00 98.56 85 PHE A O 1
ATOM 651 N N . GLY A 1 86 ? -10.644 8.661 2.267 1.00 96.06 86 GLY A N 1
ATOM 652 C CA . GLY A 1 86 ? -10.091 9.883 1.668 1.00 96.06 86 GLY A CA 1
ATOM 653 C C . GLY A 1 86 ? -10.238 11.127 2.537 1.00 96.06 86 GLY A C 1
ATOM 654 O O . GLY A 1 86 ? -9.343 11.969 2.572 1.00 96.06 86 GLY A O 1
ATOM 655 N N . SER A 1 87 ? -11.341 11.209 3.277 1.00 97.62 87 SER A N 1
ATOM 656 C CA . SER A 1 87 ? -11.667 12.324 4.167 1.00 97.62 87 SER A CA 1
ATOM 657 C C . SER A 1 87 ? -11.101 12.180 5.582 1.00 97.62 87 SER A C 1
ATOM 659 O O . SER A 1 87 ? -11.200 13.133 6.354 1.00 97.62 87 SER A O 1
ATOM 661 N N . THR A 1 88 ? -10.494 11.038 5.937 1.00 98.31 88 THR A N 1
ATOM 662 C CA . THR A 1 88 ? -9.908 10.837 7.269 1.00 98.31 88 THR A CA 1
ATOM 663 C C . THR A 1 88 ? -8.811 11.879 7.510 1.00 98.31 88 THR A C 1
ATOM 665 O O . THR A 1 88 ? -7.847 11.923 6.738 1.00 98.31 88 THR A O 1
ATOM 668 N N . PRO A 1 89 ? -8.921 12.734 8.542 1.00 98.19 89 PRO A N 1
ATOM 669 C CA . PRO A 1 89 ? -7.916 13.753 8.811 1.00 98.19 89 PRO A CA 1
ATOM 670 C C . PRO A 1 89 ? -6.590 13.105 9.214 1.00 98.19 89 PRO A C 1
ATOM 672 O O . PRO A 1 89 ? -6.562 11.999 9.744 1.00 98.19 89 PRO A O 1
ATOM 675 N N . LYS A 1 90 ? -5.475 13.797 8.965 1.00 98.44 90 LYS A N 1
ATOM 676 C CA . LYS A 1 90 ? -4.169 13.363 9.472 1.00 98.44 90 LYS A CA 1
ATOM 677 C C . LYS A 1 90 ? -4.124 13.592 10.988 1.00 98.44 90 LYS A C 1
ATOM 679 O O . LYS A 1 90 ? -4.271 14.751 11.387 1.00 98.44 90 LYS A O 1
ATOM 684 N N . PRO A 1 91 ? -3.895 12.560 11.818 1.00 98.25 91 PRO A N 1
ATOM 685 C CA . PRO A 1 91 ? -3.706 12.757 13.248 1.00 98.25 91 PRO A CA 1
ATOM 686 C C . PRO A 1 91 ? -2.473 13.614 13.544 1.00 98.25 91 PRO A C 1
ATOM 688 O O . PRO A 1 91 ? -1.513 13.646 12.770 1.00 98.25 91 PRO A O 1
ATOM 691 N N . MET A 1 92 ? -2.495 14.302 14.686 1.00 98.25 92 MET A N 1
ATOM 692 C CA . MET A 1 92 ? -1.324 15.036 15.178 1.00 98.25 92 MET A CA 1
ATOM 693 C C . MET A 1 92 ? -0.197 14.079 15.583 1.00 9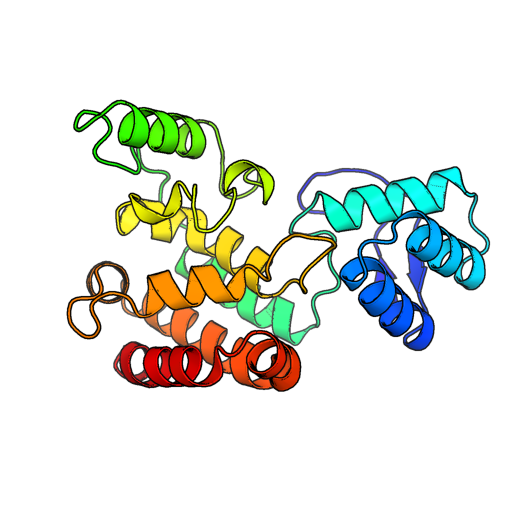8.25 92 MET A C 1
ATOM 695 O O . MET A 1 92 ? 0.966 14.376 15.336 1.00 98.25 92 MET A O 1
ATOM 699 N N . HIS A 1 93 ? -0.577 12.940 16.161 1.00 98.44 93 HIS A N 1
ATOM 700 C CA . HIS A 1 93 ? 0.282 11.825 16.536 1.00 98.44 93 HIS A CA 1
ATOM 701 C C . HIS A 1 93 ? -0.423 10.528 16.138 1.00 98.44 93 HIS A C 1
ATOM 703 O O . HIS A 1 93 ? -1.645 10.440 16.232 1.00 98.44 93 HIS A O 1
ATOM 709 N N . PHE A 1 94 ? 0.345 9.555 15.671 1.00 98.31 94 PHE A N 1
ATOM 710 C CA . PHE A 1 94 ? -0.112 8.236 15.254 1.00 98.31 94 PHE A CA 1
ATOM 711 C C . PHE A 1 94 ? 0.066 7.203 16.365 1.00 98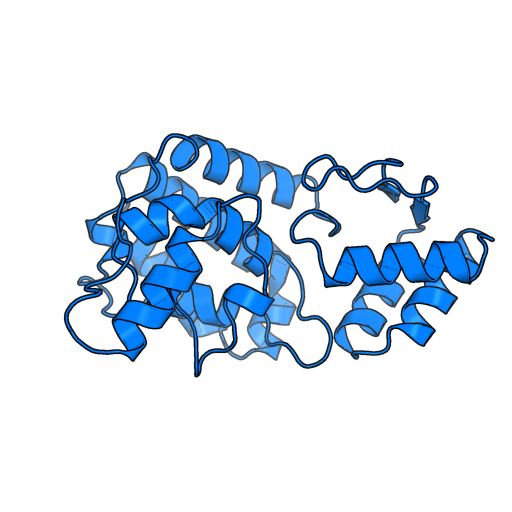.31 94 PHE A C 1
ATOM 713 O O . PHE A 1 94 ? -0.700 6.247 16.421 1.00 98.31 94 PHE A O 1
ATOM 720 N N . THR A 1 95 ? 1.068 7.371 17.234 1.00 97.81 95 THR A N 1
ATOM 721 C CA . THR A 1 95 ? 1.391 6.416 18.307 1.00 97.81 95 THR A CA 1
ATOM 722 C C . THR A 1 95 ? 1.313 7.078 19.687 1.00 97.81 95 THR A C 1
ATOM 724 O O . THR A 1 95 ? 1.177 8.299 19.823 1.00 97.81 95 THR A O 1
ATOM 727 N N . ASN A 1 96 ? 1.476 6.287 20.754 1.00 97.25 96 ASN A N 1
ATOM 728 C CA . ASN A 1 96 ? 1.800 6.840 22.068 1.00 97.25 96 ASN A CA 1
ATOM 729 C C . ASN A 1 96 ? 3.276 7.284 22.119 1.00 97.25 96 ASN A C 1
ATOM 731 O O . ASN A 1 96 ? 4.113 6.652 22.764 1.00 97.25 96 ASN A O 1
ATOM 735 N N . TYR A 1 97 ? 3.589 8.398 21.458 1.00 97.38 97 TYR A N 1
ATOM 736 C CA . TYR A 1 97 ? 4.945 8.942 21.293 1.00 97.38 97 TYR A CA 1
ATOM 737 C C . TYR A 1 97 ? 5.676 9.294 22.605 1.00 97.38 97 TYR A C 1
ATOM 739 O O . TYR A 1 97 ? 6.857 9.627 22.587 1.00 97.38 97 TYR A O 1
ATOM 747 N N . LYS A 1 98 ? 4.989 9.255 23.756 1.00 97.88 98 LYS A N 1
ATOM 748 C CA . LYS A 1 98 ? 5.576 9.484 25.088 1.00 97.88 98 LYS A CA 1
ATOM 749 C C . LYS A 1 98 ? 5.936 8.194 25.830 1.00 97.88 98 LYS A C 1
ATOM 751 O O . LYS A 1 98 ? 6.449 8.277 26.941 1.00 97.88 98 LYS A O 1
ATOM 756 N N . HIS A 1 99 ? 5.625 7.027 25.268 1.00 97.81 99 HIS A N 1
ATOM 757 C CA . HIS A 1 99 ? 5.844 5.734 25.916 1.00 97.81 99 HIS A CA 1
ATOM 758 C C . HIS A 1 99 ? 7.330 5.346 25.970 1.00 97.81 99 HIS A C 1
ATOM 760 O O . HIS A 1 99 ? 7.843 5.028 27.040 1.00 97.81 99 HIS A O 1
ATOM 766 N N . CYS A 1 100 ? 8.014 5.380 24.825 1.00 97.69 100 CYS A N 1
ATOM 767 C CA . CYS A 1 100 ? 9.437 5.074 24.680 1.00 97.69 100 CYS A CA 1
ATOM 768 C C . CYS A 1 100 ? 9.997 5.712 23.396 1.00 97.69 100 CYS A C 1
ATOM 770 O O . CYS A 1 100 ? 9.232 6.213 22.565 1.00 97.69 100 CYS A O 1
ATOM 772 N N . ASP A 1 101 ? 11.320 5.657 23.224 1.00 98.00 101 ASP A N 1
ATOM 773 C CA . ASP A 1 101 ? 12.013 6.238 22.066 1.00 98.00 101 ASP A CA 1
ATOM 774 C C . ASP A 1 101 ? 11.580 5.603 20.735 1.00 98.00 101 ASP A C 1
ATOM 776 O O . ASP A 1 101 ? 11.395 6.319 19.758 1.00 98.00 101 ASP A O 1
ATOM 780 N N . GLU A 1 102 ? 11.315 4.293 20.707 1.00 97.06 102 GLU A N 1
ATOM 781 C CA . GLU A 1 102 ? 10.825 3.589 19.510 1.00 97.06 102 GLU A CA 1
ATOM 782 C C . GLU A 1 102 ? 9.433 4.086 19.084 1.00 97.06 102 GLU A C 1
ATOM 784 O O . GLU A 1 102 ? 9.205 4.406 17.919 1.00 97.06 102 GLU A O 1
ATOM 789 N N . CYS A 1 103 ? 8.496 4.241 20.032 1.00 97.62 103 CYS A N 1
ATOM 790 C CA . CYS A 1 103 ? 7.181 4.809 19.723 1.00 97.62 103 CYS A CA 1
ATOM 791 C C . CYS A 1 103 ? 7.300 6.243 19.196 1.00 97.62 103 CYS A C 1
ATOM 793 O O . CYS A 1 103 ? 6.559 6.616 18.284 1.00 97.62 103 CYS A O 1
ATOM 795 N N . LYS A 1 104 ? 8.227 7.034 19.752 1.00 98.25 104 LYS A N 1
ATOM 796 C CA . LYS A 1 104 ? 8.516 8.384 19.268 1.00 98.25 104 LYS A CA 1
ATOM 797 C C . LYS A 1 104 ? 9.093 8.370 17.850 1.00 98.25 104 LYS A C 1
ATOM 799 O O . LYS A 1 104 ? 8.652 9.163 17.029 1.00 98.25 104 LYS A O 1
ATOM 804 N N . GLU A 1 105 ? 10.039 7.487 17.551 1.00 98.12 105 GLU A N 1
ATOM 805 C CA . GLU A 1 105 ? 10.643 7.360 16.220 1.00 98.12 105 GLU A CA 1
ATOM 806 C C . GLU A 1 105 ? 9.603 6.962 15.161 1.00 98.12 105 GLU A C 1
ATOM 808 O O . GLU A 1 105 ? 9.553 7.540 14.070 1.00 98.12 105 GLU A O 1
ATOM 813 N N . HIS A 1 106 ? 8.721 6.018 15.496 1.00 98.06 106 HIS A N 1
ATOM 814 C CA . HIS A 1 106 ? 7.634 5.601 14.612 1.00 98.06 106 HIS A CA 1
ATOM 815 C C . HIS A 1 106 ? 6.626 6.741 14.393 1.00 98.06 106 HIS A C 1
ATOM 817 O O . HIS A 1 106 ? 6.173 6.959 13.268 1.00 98.06 106 HIS A O 1
ATOM 823 N N . ASP A 1 107 ? 6.318 7.514 15.440 1.00 98.56 107 ASP A N 1
ATOM 824 C CA . ASP A 1 107 ? 5.470 8.703 15.335 1.00 98.56 107 ASP A CA 1
ATOM 825 C C . ASP A 1 107 ? 6.105 9.796 14.467 1.00 98.56 107 ASP A C 1
ATOM 827 O O . ASP A 1 107 ? 5.462 10.302 13.549 1.00 98.56 107 ASP A O 1
ATOM 831 N N . ASP A 1 108 ? 7.380 10.122 14.690 1.00 98.44 108 ASP A N 1
ATOM 832 C CA . ASP A 1 108 ? 8.129 11.103 13.898 1.00 98.44 108 ASP A CA 1
ATOM 833 C C . ASP A 1 108 ? 8.167 10.683 12.412 1.00 98.44 108 ASP A C 1
ATOM 835 O O . ASP A 1 108 ? 7.943 11.499 11.511 1.00 98.44 108 ASP A O 1
ATOM 839 N N . THR A 1 109 ? 8.354 9.386 12.142 1.00 98.44 109 THR A N 1
ATOM 840 C CA . THR A 1 109 ? 8.300 8.825 10.785 1.00 98.44 109 THR A CA 1
ATOM 841 C C . THR A 1 109 ? 6.933 9.073 10.146 1.00 98.44 109 THR A C 1
ATOM 843 O O . THR A 1 109 ? 6.856 9.677 9.074 1.00 98.44 109 THR A O 1
ATOM 846 N N . LEU A 1 110 ? 5.838 8.687 10.805 1.00 98.38 110 LEU A N 1
ATOM 847 C CA . LEU A 1 110 ? 4.483 8.828 10.257 1.00 98.38 110 LEU A CA 1
ATOM 848 C C . LEU A 1 110 ? 4.015 10.287 10.177 1.00 98.38 110 LEU A C 1
ATOM 850 O O . LEU A 1 110 ? 3.312 10.661 9.235 1.00 98.38 110 LEU A O 1
ATOM 854 N N . THR A 1 111 ? 4.410 11.142 11.117 1.00 98.31 111 THR A N 1
ATOM 855 C CA . THR A 1 111 ? 4.064 12.570 11.106 1.00 98.31 111 THR A CA 1
ATOM 856 C C . THR A 1 111 ? 4.852 13.348 10.053 1.00 98.31 111 THR A C 1
ATOM 858 O O . THR A 1 111 ? 4.319 14.322 9.516 1.00 98.31 111 THR A O 1
ATOM 861 N N . SER A 1 112 ? 6.049 12.899 9.660 1.00 97.81 112 SER A N 1
ATOM 862 C CA . SER A 1 112 ? 6.815 13.509 8.561 1.00 97.81 112 SER A CA 1
ATOM 863 C C . SER A 1 112 ? 6.241 13.218 7.167 1.00 97.81 112 SER A C 1
ATOM 865 O O . SER A 1 112 ? 6.518 13.954 6.220 1.00 97.81 112 SER A O 1
ATOM 867 N N . GLN A 1 113 ? 5.411 12.178 7.038 1.00 97.44 113 GLN A N 1
ATOM 868 C CA . GLN A 1 113 ? 4.870 11.722 5.759 1.00 97.44 113 GLN A CA 1
ATOM 869 C C . GLN A 1 113 ? 3.397 12.094 5.561 1.00 97.44 113 GLN A C 1
ATOM 871 O O . GLN A 1 113 ? 2.688 12.535 6.463 1.00 97.44 113 GLN A O 1
ATOM 876 N N . THR A 1 114 ? 2.920 11.947 4.332 1.00 96.44 114 THR A N 1
ATOM 877 C CA . THR A 1 114 ? 1.500 11.994 3.974 1.00 96.44 114 THR A CA 1
ATOM 878 C C . THR A 1 114 ? 1.118 10.669 3.335 1.00 96.44 114 THR A C 1
ATOM 880 O O . THR A 1 114 ? 1.989 9.942 2.858 1.00 96.44 114 THR A O 1
ATOM 883 N N . ARG A 1 115 ? -0.179 10.367 3.219 1.00 94.56 115 ARG A N 1
ATOM 884 C CA . ARG A 1 115 ? -0.630 9.167 2.484 1.00 94.56 115 ARG A CA 1
ATOM 885 C C . ARG A 1 115 ? -0.172 9.121 1.017 1.00 94.56 115 ARG A C 1
ATOM 887 O O . ARG A 1 115 ? -0.232 8.068 0.398 1.00 94.56 115 ARG A O 1
ATOM 894 N N . VAL A 1 116 ? 0.254 10.257 0.458 1.00 91.38 116 VAL A N 1
ATOM 895 C CA . VAL A 1 116 ? 0.794 10.353 -0.906 1.00 91.38 116 VAL A CA 1
ATOM 896 C C . VAL A 1 116 ? 2.315 10.183 -0.923 1.00 91.38 116 VAL A C 1
ATOM 898 O O . VAL A 1 116 ? 2.843 9.598 -1.865 1.00 91.38 116 VAL A O 1
ATOM 901 N N . SER A 1 117 ? 3.021 10.690 0.094 1.00 91.62 117 SER A N 1
ATOM 902 C CA . SER A 1 117 ? 4.491 10.692 0.139 1.00 91.62 117 SER A CA 1
ATOM 903 C C . SER A 1 117 ? 5.100 9.481 0.844 1.00 91.62 117 SER A C 1
ATOM 905 O O . SER A 1 117 ? 6.272 9.192 0.614 1.00 91.62 117 SER A O 1
ATOM 907 N N . ILE A 1 118 ? 4.336 8.778 1.689 1.00 93.94 118 ILE A N 1
ATOM 908 C CA . ILE A 1 118 ? 4.825 7.583 2.374 1.00 93.94 118 ILE A CA 1
ATOM 909 C C . ILE A 1 118 ? 5.254 6.533 1.346 1.00 93.94 118 ILE A C 1
ATOM 911 O O . ILE A 1 118 ? 4.580 6.298 0.342 1.00 93.94 118 ILE A O 1
ATOM 915 N N . SER A 1 119 ? 6.398 5.909 1.599 1.00 90.88 119 SER A N 1
ATOM 916 C CA . SER A 1 119 ? 7.007 4.916 0.715 1.00 90.88 119 SER A CA 1
ATOM 917 C C . SER A 1 119 ? 7.209 3.593 1.452 1.00 90.88 119 SER A C 1
ATOM 919 O O . SER A 1 119 ? 7.020 3.510 2.667 1.00 90.88 119 SER A O 1
ATOM 921 N N . ARG A 1 120 ? 7.612 2.542 0.730 1.00 89.38 120 ARG A N 1
ATOM 922 C CA . ARG A 1 120 ? 7.906 1.245 1.360 1.00 89.38 120 ARG A CA 1
ATOM 923 C C . ARG A 1 120 ? 9.111 1.314 2.298 1.00 89.38 120 ARG A C 1
ATOM 925 O O . ARG A 1 120 ? 9.121 0.590 3.279 1.00 89.38 120 ARG A O 1
ATOM 932 N N . GLU A 1 121 ? 10.073 2.192 2.029 1.00 90.94 121 GLU A N 1
ATOM 933 C CA . GLU A 1 121 ? 11.235 2.443 2.890 1.00 90.94 121 GLU A CA 1
ATOM 934 C C . GLU A 1 121 ? 10.802 2.955 4.265 1.00 90.94 121 GLU A C 1
ATOM 936 O O . GLU A 1 121 ? 11.261 2.443 5.278 1.00 90.94 121 GLU A O 1
ATOM 941 N N . HIS A 1 122 ? 9.873 3.915 4.302 1.00 94.56 122 HIS A N 1
ATOM 942 C CA . HIS A 1 122 ? 9.356 4.478 5.552 1.00 94.56 122 HIS A CA 1
ATOM 943 C C . HIS A 1 122 ? 8.577 3.456 6.393 1.00 94.56 122 HIS A C 1
ATOM 945 O O . HIS A 1 122 ? 8.471 3.617 7.600 1.00 94.56 122 HIS A O 1
ATOM 951 N N . LEU A 1 123 ? 8.014 2.427 5.754 1.00 93.38 123 LEU A N 1
ATOM 952 C CA . LEU A 1 123 ? 7.274 1.349 6.415 1.00 93.38 123 LEU A CA 1
ATOM 953 C C . LEU A 1 123 ? 8.166 0.172 6.842 1.00 93.38 123 LEU A C 1
ATOM 955 O O . LEU A 1 123 ? 7.661 -0.771 7.444 1.00 93.38 123 LEU A O 1
ATOM 959 N N . GLY A 1 124 ? 9.450 0.193 6.471 1.00 91.00 124 GLY A N 1
ATOM 960 C CA . GLY A 1 124 ? 10.437 -0.812 6.849 1.00 91.00 124 GLY A CA 1
ATOM 961 C C . GLY A 1 124 ? 10.036 -2.265 6.560 1.00 91.00 124 GLY A C 1
ATOM 962 O O . GLY A 1 124 ? 9.546 -2.602 5.474 1.00 91.00 124 GLY A O 1
ATOM 963 N N . SER A 1 125 ? 10.315 -3.128 7.537 1.00 89.50 125 SER A N 1
ATOM 964 C CA . SER A 1 125 ? 10.083 -4.580 7.516 1.00 89.50 125 SER A CA 1
ATOM 965 C C . SER A 1 125 ? 9.165 -4.992 8.670 1.00 89.50 125 SER A C 1
ATOM 967 O O . SER A 1 125 ? 8.856 -4.176 9.531 1.00 89.50 125 SER A O 1
ATOM 969 N N . MET A 1 126 ? 8.778 -6.270 8.764 1.00 85.75 126 MET A N 1
ATOM 970 C CA . MET A 1 126 ? 7.989 -6.743 9.915 1.00 85.75 126 MET A CA 1
ATOM 971 C C . MET A 1 126 ? 8.674 -6.493 11.273 1.00 85.75 126 MET A C 1
ATOM 973 O O . MET A 1 126 ? 7.992 -6.364 12.284 1.00 85.75 126 MET A O 1
ATOM 977 N N . GLY A 1 127 ? 10.011 -6.419 11.306 1.00 88.12 127 GLY A N 1
ATOM 978 C CA . GLY A 1 127 ? 10.775 -6.128 12.523 1.00 88.12 127 GLY A CA 1
ATOM 979 C C . GLY A 1 127 ? 10.868 -4.639 12.875 1.00 88.12 127 GLY A C 1
ATOM 980 O O . GLY A 1 127 ? 11.277 -4.315 13.984 1.00 88.12 127 GLY A O 1
ATOM 981 N N . TRP A 1 128 ? 10.509 -3.748 11.948 1.00 93.81 128 TRP A N 1
ATOM 982 C CA . TRP A 1 128 ? 10.471 -2.299 12.142 1.00 93.81 128 TRP A CA 1
ATOM 983 C C . TRP A 1 128 ? 9.394 -1.716 11.216 1.00 93.81 128 TRP A C 1
ATOM 985 O O . TRP A 1 128 ? 9.674 -1.355 10.074 1.00 93.81 128 TRP A O 1
ATOM 995 N N . ASP A 1 129 ? 8.145 -1.703 11.688 1.00 95.31 129 ASP A N 1
ATOM 996 C CA . ASP A 1 129 ? 6.994 -1.124 10.984 1.00 95.31 129 ASP A CA 1
ATOM 997 C C . ASP A 1 129 ? 6.310 -0.079 11.873 1.00 95.31 129 ASP A C 1
ATOM 999 O O . ASP A 1 129 ? 5.705 -0.448 12.892 1.00 95.31 129 ASP A O 1
ATOM 1003 N N . PRO A 1 130 ? 6.323 1.212 11.496 1.00 97.19 130 PRO A N 1
ATOM 1004 C CA . PRO A 1 130 ? 5.674 2.246 12.284 1.00 97.19 130 PRO A CA 1
ATOM 1005 C C . PRO A 1 130 ? 4.152 2.087 12.392 1.00 97.19 130 PRO A C 1
ATOM 1007 O O . PRO A 1 130 ? 3.561 2.551 13.369 1.00 97.19 130 PRO A O 1
ATOM 1010 N N . ILE A 1 131 ? 3.509 1.385 11.451 1.00 97.56 131 ILE A N 1
ATOM 1011 C CA . ILE A 1 131 ? 2.063 1.125 11.475 1.00 97.56 131 ILE A CA 1
ATOM 1012 C C . ILE A 1 131 ? 1.665 0.214 12.645 1.00 97.56 131 ILE A C 1
ATOM 1014 O O . ILE A 1 131 ? 0.574 0.373 13.188 1.00 97.56 131 ILE A O 1
ATOM 1018 N N . THR A 1 132 ? 2.548 -0.669 13.119 1.00 95.88 132 THR A N 1
ATOM 1019 C CA . THR A 1 132 ? 2.267 -1.592 14.236 1.00 95.88 132 THR A CA 1
ATOM 1020 C C . THR A 1 132 ? 1.799 -0.878 15.504 1.00 95.88 132 THR A C 1
ATOM 1022 O O . THR A 1 132 ? 0.835 -1.309 16.148 1.00 95.88 132 THR A O 1
ATOM 1025 N N . PHE A 1 133 ? 2.417 0.258 15.834 1.00 95.69 133 PHE A N 1
ATOM 1026 C CA . PHE A 1 133 ? 2.052 1.053 17.012 1.00 95.69 133 PHE A CA 1
ATOM 1027 C C . PHE A 1 133 ? 1.065 2.181 16.713 1.00 95.69 133 PHE A C 1
ATOM 1029 O O . PHE A 1 133 ? 0.671 2.888 17.643 1.00 95.69 133 PHE A O 1
ATOM 1036 N N . ALA A 1 134 ? 0.650 2.349 15.455 1.00 97.81 134 ALA A N 1
ATOM 1037 C CA . ALA A 1 134 ? -0.336 3.354 15.102 1.00 97.81 134 ALA A CA 1
ATOM 1038 C C . ALA A 1 134 ? -1.717 2.993 15.674 1.00 97.81 134 ALA A C 1
ATOM 1040 O O . ALA A 1 134 ? -2.100 1.818 15.734 1.00 97.81 134 ALA A O 1
ATOM 1041 N N . ASP A 1 135 ? -2.480 3.985 16.117 1.00 97.56 135 ASP A N 1
ATOM 1042 C CA . ASP A 1 135 ? -3.876 3.790 16.503 1.00 97.56 135 ASP A CA 1
ATOM 1043 C C . ASP A 1 135 ? -4.796 3.603 15.278 1.00 97.56 135 ASP A C 1
ATOM 1045 O O . ASP A 1 135 ? -4.360 3.602 14.123 1.00 97.56 135 ASP A O 1
ATOM 1049 N N . ALA A 1 136 ? -6.090 3.379 15.520 1.00 98.12 136 ALA A N 1
ATOM 1050 C CA . ALA A 1 136 ? -7.040 3.147 14.435 1.00 98.12 136 ALA A CA 1
ATOM 1051 C C . ALA A 1 136 ? -7.209 4.375 13.521 1.00 98.12 136 ALA A C 1
ATOM 1053 O O . ALA A 1 136 ? -7.353 4.205 12.313 1.00 98.12 136 ALA A O 1
ATOM 1054 N N . GLU A 1 137 ? -7.145 5.598 14.056 1.00 98.31 137 GLU A N 1
ATOM 1055 C CA . GLU A 1 137 ? -7.273 6.830 13.264 1.00 98.31 137 GLU A CA 1
ATOM 1056 C C . GLU A 1 137 ? -6.057 7.035 12.351 1.00 98.31 137 GLU A C 1
ATOM 1058 O O . GLU A 1 137 ? -6.194 7.351 11.165 1.00 98.31 137 GLU A O 1
ATOM 1063 N N . GLY A 1 138 ? -4.861 6.783 12.879 1.00 98.19 138 GLY A N 1
ATOM 1064 C CA . GLY A 1 138 ? -3.608 6.818 12.143 1.00 98.19 138 GLY A CA 1
ATOM 1065 C C . GLY A 1 138 ? -3.558 5.796 11.016 1.00 98.19 138 GLY A C 1
ATOM 1066 O O . GLY A 1 138 ? -3.166 6.126 9.891 1.00 98.19 138 GLY A O 1
ATOM 1067 N N . ILE A 1 139 ? -4.017 4.573 11.286 1.00 98.56 139 ILE A N 1
ATOM 1068 C CA . ILE A 1 139 ? -4.118 3.534 10.259 1.00 98.56 139 ILE A CA 1
ATOM 1069 C C . ILE A 1 139 ? -5.188 3.901 9.231 1.00 98.56 139 ILE A C 1
ATOM 1071 O O . ILE A 1 139 ? -4.913 3.780 8.042 1.00 98.56 139 ILE A O 1
ATOM 1075 N N . ALA A 1 140 ? -6.349 4.425 9.638 1.00 98.62 140 ALA A N 1
ATOM 1076 C CA . ALA A 1 140 ? -7.376 4.902 8.709 1.00 98.62 140 ALA A CA 1
ATOM 1077 C C . ALA A 1 140 ? -6.838 5.996 7.765 1.00 98.62 140 ALA A C 1
ATOM 1079 O O . ALA A 1 140 ? -7.079 5.944 6.559 1.00 98.62 140 ALA A O 1
ATOM 1080 N N . TYR A 1 141 ? -6.043 6.947 8.274 1.00 98.69 141 TYR A N 1
ATOM 1081 C CA . TYR A 1 141 ? -5.414 7.984 7.447 1.00 98.69 141 TYR A CA 1
ATOM 1082 C C . TYR A 1 141 ? -4.494 7.397 6.365 1.00 98.69 141 TYR A C 1
ATOM 1084 O O . TYR A 1 141 ? -4.494 7.870 5.223 1.00 98.69 141 TYR A O 1
ATOM 1092 N N . TYR A 1 142 ? -3.699 6.383 6.715 1.00 98.44 142 TYR A N 1
ATOM 1093 C CA . TYR A 1 142 ? -2.752 5.753 5.797 1.00 98.44 142 TYR A CA 1
ATOM 1094 C C . TYR A 1 142 ? -3.339 4.606 4.974 1.00 98.44 142 TYR A C 1
ATOM 1096 O O . TYR A 1 142 ? -2.722 4.224 3.980 1.00 98.44 142 TYR A O 1
ATOM 1104 N N . PHE A 1 143 ? -4.521 4.093 5.322 1.00 98.50 143 PHE A N 1
ATOM 1105 C CA . PHE A 1 143 ? -5.094 2.878 4.743 1.00 98.50 143 PHE A CA 1
ATOM 1106 C C . PHE A 1 143 ? -5.101 2.861 3.206 1.00 98.50 143 PHE A C 1
ATOM 1108 O O . PHE A 1 143 ? -4.667 1.861 2.629 1.00 98.50 143 PHE A O 1
ATOM 1115 N N . PRO A 1 144 ? -5.444 3.963 2.503 1.00 97.69 144 PRO A N 1
ATOM 1116 C CA . PRO A 1 144 ? -5.333 3.990 1.048 1.00 97.69 144 PRO A CA 1
ATOM 1117 C C . PRO A 1 144 ? -3.921 3.726 0.515 1.00 97.69 144 PRO A C 1
ATOM 1119 O O . PRO A 1 144 ? -3.755 3.090 -0.522 1.00 97.69 144 PRO A O 1
ATOM 1122 N N . ALA A 1 145 ? -2.878 4.228 1.178 1.00 96.12 145 ALA A N 1
ATOM 1123 C CA . ALA A 1 145 ? -1.496 3.954 0.787 1.00 96.12 145 ALA A CA 1
ATOM 1124 C C . ALA A 1 145 ? -1.138 2.482 1.041 1.00 96.12 145 ALA A C 1
ATOM 1126 O O . ALA A 1 145 ? -0.535 1.836 0.185 1.00 96.12 145 ALA A O 1
ATOM 1127 N N . LEU A 1 146 ? -1.574 1.942 2.185 1.00 97.38 146 LEU A N 1
ATOM 1128 C CA . LEU A 1 146 ? -1.329 0.555 2.584 1.00 97.38 146 LEU A CA 1
ATOM 1129 C C . LEU A 1 146 ? -1.942 -0.442 1.590 1.00 97.38 146 LEU A C 1
ATOM 1131 O O . LEU A 1 146 ? -1.268 -1.382 1.170 1.00 97.38 146 LEU A O 1
ATOM 1135 N N . VAL A 1 147 ? -3.176 -0.192 1.139 1.00 97.38 147 VAL A N 1
ATOM 1136 C CA . VAL A 1 147 ? -3.850 -0.997 0.106 1.00 97.38 147 VAL A CA 1
ATOM 1137 C C . VAL A 1 147 ? -3.063 -0.996 -1.203 1.00 97.38 147 VAL A C 1
ATOM 1139 O O . VAL A 1 147 ? -2.821 -2.055 -1.778 1.00 97.38 147 VAL A O 1
ATOM 1142 N N . ARG A 1 148 ? -2.588 0.169 -1.659 1.00 95.06 148 ARG A N 1
ATOM 1143 C CA . ARG A 1 148 ? -1.779 0.251 -2.887 1.00 95.06 148 ARG A CA 1
ATOM 1144 C C . ARG A 1 148 ? -0.484 -0.547 -2.773 1.00 95.06 148 ARG A C 1
ATOM 1146 O O . ARG A 1 148 ? -0.089 -1.200 -3.732 1.00 95.06 148 ARG A O 1
ATOM 1153 N N . PHE A 1 149 ? 0.163 -0.535 -1.609 1.00 94.00 149 PHE A N 1
ATOM 1154 C CA . PHE A 1 149 ? 1.340 -1.370 -1.374 1.00 94.00 149 PHE A CA 1
ATOM 1155 C C . PHE A 1 149 ? 1.019 -2.863 -1.360 1.00 94.00 149 PHE A C 1
ATOM 1157 O O . PHE A 1 149 ? 1.809 -3.640 -1.886 1.00 94.00 149 PHE A O 1
ATOM 1164 N N . ALA A 1 150 ? -0.123 -3.264 -0.802 1.00 95.69 150 ALA A N 1
ATOM 1165 C CA . ALA A 1 150 ? -0.542 -4.661 -0.764 1.00 95.69 150 ALA A CA 1
ATOM 1166 C C . ALA A 1 150 ? -0.939 -5.213 -2.147 1.00 95.69 150 ALA A C 1
ATOM 1168 O O . ALA A 1 150 ? -0.754 -6.396 -2.403 1.00 95.69 150 ALA A O 1
ATOM 1169 N N . LEU A 1 151 ? -1.431 -4.375 -3.066 1.00 95.12 151 LEU A N 1
ATOM 1170 C CA . LEU A 1 151 ? -1.770 -4.801 -4.434 1.00 95.12 151 LEU A CA 1
ATOM 1171 C C . LEU A 1 151 ? -0.553 -4.942 -5.362 1.00 95.12 151 LEU A C 1
ATOM 1173 O O . LEU A 1 151 ? -0.661 -5.551 -6.433 1.00 95.12 151 LEU A O 1
ATOM 1177 N N . ARG A 1 152 ? 0.602 -4.396 -4.961 1.00 90.31 152 ARG A N 1
ATOM 1178 C CA . ARG A 1 152 ? 1.872 -4.562 -5.677 1.00 90.31 152 ARG A CA 1
ATOM 1179 C C . ARG A 1 152 ? 2.469 -5.934 -5.371 1.00 90.31 152 ARG A C 1
ATOM 1181 O O . ARG A 1 152 ? 2.394 -6.361 -4.224 1.00 90.31 152 ARG A O 1
ATOM 1188 N N . PRO A 1 153 ? 3.113 -6.594 -6.343 1.00 85.31 153 PRO A N 1
ATOM 1189 C CA . PRO A 1 153 ? 3.885 -7.798 -6.072 1.00 85.31 153 PRO A CA 1
ATOM 1190 C C . PRO A 1 153 ? 5.092 -7.479 -5.180 1.00 85.31 153 PRO A C 1
ATOM 1192 O O . PRO A 1 153 ? 5.507 -6.321 -5.057 1.00 85.31 153 PRO A O 1
ATOM 1195 N N . ALA A 1 154 ? 5.683 -8.517 -4.587 1.00 86.12 154 ALA A N 1
ATOM 1196 C CA . ALA A 1 154 ? 7.010 -8.411 -3.990 1.00 86.12 154 ALA A CA 1
ATOM 1197 C C . ALA A 1 154 ? 8.032 -7.962 -5.050 1.00 86.12 154 ALA A C 1
ATOM 1199 O O . ALA A 1 154 ? 8.003 -8.423 -6.197 1.00 86.12 154 ALA A O 1
ATOM 1200 N N . ILE A 1 155 ? 8.926 -7.048 -4.668 1.00 79.69 155 ILE A N 1
ATOM 1201 C CA . ILE A 1 155 ? 9.984 -6.524 -5.538 1.00 79.69 155 ILE A CA 1
ATOM 1202 C C . ILE A 1 155 ? 11.317 -6.680 -4.814 1.00 79.69 155 ILE A C 1
ATOM 1204 O O . ILE A 1 155 ? 11.521 -6.106 -3.740 1.00 79.69 155 ILE A O 1
ATOM 1208 N N . GLY A 1 156 ? 12.235 -7.412 -5.444 1.00 81.12 156 GLY A N 1
ATOM 1209 C CA . GLY A 1 156 ? 13.531 -7.752 -4.870 1.00 81.12 156 GLY A CA 1
ATOM 1210 C C . GLY A 1 156 ? 13.413 -8.490 -3.542 1.00 81.12 156 GLY A C 1
ATOM 1211 O O . GLY A 1 156 ? 12.571 -9.361 -3.375 1.00 81.12 156 GLY A O 1
ATOM 1212 N N . GLU A 1 157 ? 14.262 -8.125 -2.587 1.00 79.56 157 GLU A N 1
ATOM 1213 C CA . GLU A 1 157 ? 14.334 -8.782 -1.274 1.00 79.56 157 GLU A CA 1
ATOM 1214 C C . GLU A 1 157 ? 13.205 -8.366 -0.319 1.00 79.56 157 GLU A C 1
ATOM 1216 O O . GLU A 1 157 ? 13.129 -8.851 0.809 1.00 79.56 157 GLU A O 1
ATOM 1221 N N . ARG A 1 158 ? 12.333 -7.438 -0.732 1.00 81.88 158 ARG A N 1
ATOM 1222 C CA . ARG A 1 158 ? 11.242 -6.973 0.124 1.00 81.88 158 ARG A CA 1
ATOM 1223 C C . ARG A 1 158 ? 10.077 -7.938 0.069 1.00 81.88 158 ARG A C 1
ATOM 1225 O O . ARG A 1 158 ? 9.543 -8.219 -1.002 1.00 81.88 158 ARG A O 1
ATOM 1232 N N . GLU A 1 159 ? 9.619 -8.331 1.248 1.00 89.50 159 GLU A N 1
ATOM 1233 C CA . GLU A 1 159 ? 8.391 -9.095 1.393 1.00 89.50 159 GLU A CA 1
ATOM 1234 C C . GLU A 1 159 ? 7.188 -8.349 0.815 1.00 89.50 159 GLU A C 1
ATOM 1236 O O . GLU A 1 159 ? 7.086 -7.111 0.840 1.00 89.50 159 GLU A O 1
ATOM 1241 N N . TRP A 1 160 ? 6.252 -9.144 0.306 1.00 93.50 160 TRP A N 1
ATOM 1242 C CA . TRP A 1 160 ? 4.977 -8.658 -0.168 1.00 93.50 160 TRP A CA 1
ATOM 1243 C C . TRP A 1 160 ? 4.205 -7.998 0.977 1.00 93.50 160 TRP A C 1
ATOM 1245 O O . TRP A 1 160 ? 3.898 -8.625 1.990 1.00 93.50 160 TRP A O 1
ATOM 1255 N N . TYR A 1 161 ? 3.867 -6.717 0.817 1.00 95.44 161 TYR A N 1
ATOM 1256 C CA . TYR A 1 161 ? 3.292 -5.931 1.911 1.00 95.44 161 TYR A CA 1
ATOM 1257 C C . TYR A 1 161 ? 1.924 -6.443 2.383 1.00 95.44 161 TYR A C 1
ATOM 1259 O O . TYR A 1 161 ? 1.531 -6.184 3.520 1.00 95.44 161 TYR A O 1
ATOM 1267 N N . ALA A 1 162 ? 1.202 -7.197 1.546 1.00 96.50 162 ALA A N 1
ATOM 1268 C CA . ALA A 1 162 ? -0.068 -7.790 1.944 1.00 96.50 162 ALA A CA 1
ATOM 1269 C C . ALA A 1 162 ? 0.070 -8.710 3.164 1.00 96.50 162 ALA A C 1
ATOM 1271 O O . ALA A 1 162 ? -0.838 -8.732 3.985 1.00 96.50 162 ALA A O 1
ATOM 1272 N N . VAL A 1 163 ? 1.206 -9.398 3.339 1.00 96.19 163 VAL A N 1
ATOM 1273 C CA . VAL A 1 163 ? 1.468 -10.239 4.521 1.00 96.19 163 VAL A CA 1
ATOM 1274 C C . VAL A 1 163 ? 1.339 -9.415 5.806 1.00 96.19 163 VAL A C 1
ATOM 1276 O O . VAL A 1 163 ? 0.606 -9.776 6.726 1.00 96.19 163 VAL A O 1
ATOM 1279 N N . GLN A 1 164 ? 1.992 -8.255 5.831 1.00 95.94 164 GLN A N 1
ATOM 1280 C CA . GLN A 1 164 ? 2.001 -7.343 6.972 1.00 95.94 164 GLN A CA 1
ATOM 1281 C C . GLN A 1 164 ? 0.638 -6.667 7.176 1.00 95.94 164 GLN A C 1
ATOM 1283 O O . GLN A 1 164 ? 0.147 -6.574 8.300 1.00 95.94 164 GLN A O 1
ATOM 1288 N N . LEU A 1 165 ? -0.023 -6.248 6.092 1.00 97.44 165 LEU A N 1
ATOM 1289 C CA . LEU A 1 165 ? -1.363 -5.666 6.178 1.00 97.44 165 LEU A CA 1
ATOM 1290 C C . LEU A 1 165 ? -2.401 -6.680 6.689 1.00 97.44 165 LEU A C 1
ATOM 1292 O O . LEU A 1 165 ? -3.233 -6.328 7.523 1.00 97.44 165 LEU A O 1
ATOM 1296 N N . LEU A 1 166 ? -2.342 -7.937 6.242 1.00 97.62 166 LEU A N 1
ATOM 1297 C CA . LEU A 1 166 ? -3.233 -9.000 6.714 1.00 97.62 166 LEU A CA 1
ATOM 1298 C C . LEU A 1 166 ? -3.042 -9.280 8.202 1.00 97.62 166 LEU A C 1
ATOM 1300 O O . LEU A 1 166 ? -4.030 -9.504 8.900 1.00 97.62 166 LEU A O 1
ATOM 1304 N N . TRP A 1 167 ? -1.809 -9.205 8.707 1.00 96.19 167 TRP A N 1
ATOM 1305 C CA . TRP A 1 167 ? -1.556 -9.298 10.142 1.00 96.19 167 TRP A CA 1
ATOM 1306 C C . TRP A 1 167 ? -2.275 -8.178 10.906 1.00 96.19 167 TRP A C 1
ATOM 1308 O O . TRP A 1 167 ? -3.044 -8.469 11.820 1.00 96.19 167 TRP A O 1
ATOM 1318 N N . HIS A 1 168 ? -2.152 -6.917 10.474 1.00 96.69 168 HIS A N 1
ATOM 1319 C CA . HIS A 1 168 ? -2.861 -5.788 11.104 1.00 96.69 168 HIS A CA 1
ATOM 1320 C C . HIS A 1 168 ? -4.387 -5.955 11.073 1.00 96.69 168 HIS A C 1
ATOM 1322 O O . HIS A 1 168 ? -5.078 -5.646 12.046 1.00 96.69 168 HIS A O 1
ATOM 1328 N N . LEU A 1 169 ? -4.920 -6.470 9.963 1.00 97.69 169 LEU A N 1
ATOM 1329 C CA . LEU A 1 169 ? -6.356 -6.679 9.761 1.00 97.69 169 LEU A CA 1
ATOM 1330 C C . LEU A 1 169 ? -6.923 -7.890 10.513 1.00 97.69 169 LEU A C 1
ATOM 1332 O O . LEU A 1 169 ? -8.142 -8.002 10.614 1.00 97.69 169 LEU A O 1
ATOM 1336 N N . THR A 1 170 ? -6.082 -8.789 11.027 1.00 97.12 170 THR A N 1
ATOM 1337 C CA . THR A 1 170 ? -6.515 -10.005 11.742 1.00 97.12 170 THR A CA 1
ATOM 1338 C C . THR A 1 170 ? -6.080 -10.047 13.202 1.00 97.12 170 THR A C 1
ATOM 1340 O O . THR A 1 170 ? -6.618 -10.840 13.977 1.00 97.12 170 THR A O 1
ATOM 1343 N N . TYR A 1 171 ? -5.143 -9.185 13.603 1.00 95.62 171 TYR A N 1
ATOM 1344 C CA . TYR A 1 171 ? -4.607 -9.143 14.958 1.00 95.62 171 TYR A CA 1
ATOM 1345 C C . TYR A 1 171 ? -5.714 -8.986 16.008 1.00 95.62 171 TYR A C 1
ATOM 1347 O O . TYR A 1 171 ? -6.577 -8.120 15.880 1.00 95.62 171 TYR A O 1
ATOM 1355 N N . ASP A 1 172 ? -5.670 -9.817 17.050 1.00 94.25 172 ASP A N 1
ATOM 1356 C CA . ASP A 1 172 ? -6.628 -9.840 18.167 1.00 94.25 172 ASP A CA 1
ATOM 1357 C C . ASP A 1 172 ? -8.088 -10.183 17.782 1.00 94.25 172 ASP A C 1
ATOM 1359 O O . ASP A 1 172 ? -9.010 -9.968 18.566 1.00 94.25 172 ASP A O 1
ATOM 1363 N N . ALA A 1 173 ? -8.320 -10.750 16.588 1.00 92.94 173 ALA A N 1
ATOM 1364 C CA . ALA A 1 173 ? -9.615 -11.283 16.139 1.00 92.94 173 ALA A CA 1
ATOM 1365 C C . ALA A 1 173 ? -10.805 -10.329 16.411 1.00 92.94 173 ALA A C 1
ATOM 1367 O O . ALA A 1 173 ? -10.8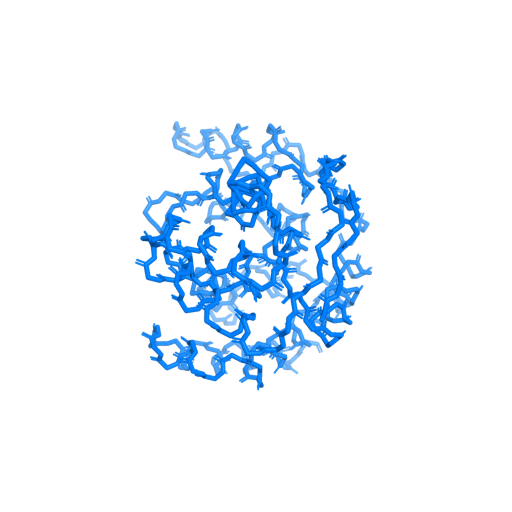26 -9.210 15.906 1.00 92.94 173 ALA A O 1
ATOM 1368 N N . ASP A 1 174 ? -11.790 -10.725 17.225 1.00 89.56 174 ASP A N 1
ATOM 1369 C CA . ASP A 1 174 ? -12.975 -9.904 17.549 1.00 89.56 174 ASP A CA 1
ATOM 1370 C C . ASP A 1 174 ? -12.641 -8.650 18.395 1.00 89.56 174 ASP A C 1
ATOM 1372 O O . ASP A 1 174 ? -13.468 -7.743 18.582 1.00 89.56 174 ASP A O 1
ATOM 1376 N N . ALA A 1 175 ? -11.428 -8.587 18.949 1.00 94.06 175 ALA A N 1
ATOM 1377 C CA . ALA A 1 175 ? -10.864 -7.426 19.624 1.00 94.06 175 ALA A CA 1
ATOM 1378 C C . ALA A 1 175 ? -9.972 -6.559 18.724 1.00 94.06 175 ALA A C 1
ATOM 1380 O O . ALA A 1 175 ? -9.464 -5.538 19.191 1.00 94.06 175 ALA A O 1
ATOM 1381 N N . ASN A 1 176 ? -9.879 -6.875 17.426 1.00 97.00 176 ASN A N 1
ATOM 1382 C CA . ASN A 1 176 ? -9.124 -6.091 16.458 1.00 97.00 176 ASN A CA 1
ATOM 1383 C C . ASN A 1 176 ? -9.499 -4.599 16.522 1.00 97.00 176 ASN A C 1
ATOM 1385 O O . ASN A 1 176 ? -10.634 -4.190 16.250 1.00 97.00 176 ASN A O 1
ATOM 1389 N N . LYS A 1 177 ? -8.510 -3.771 16.879 1.00 96.75 177 LYS A N 1
ATOM 1390 C CA . LYS A 1 177 ? -8.685 -2.324 17.063 1.00 96.75 177 LYS A CA 1
ATOM 1391 C C . LYS A 1 177 ? -9.173 -1.617 15.796 1.00 96.75 177 LYS A C 1
ATOM 1393 O O . LYS A 1 177 ? -9.904 -0.639 15.908 1.00 96.75 177 LYS A O 1
ATOM 1398 N N . LEU A 1 178 ? -8.802 -2.109 14.610 1.00 97.75 178 LEU A N 1
ATOM 1399 C CA . LEU A 1 178 ? -9.195 -1.506 13.334 1.00 97.75 178 LEU A CA 1
ATOM 1400 C C . LEU A 1 178 ? -10.658 -1.793 13.033 1.00 97.75 178 LEU A C 1
ATOM 1402 O O . LEU A 1 178 ? -11.407 -0.868 12.748 1.00 97.75 178 LEU A O 1
ATOM 1406 N N . PHE A 1 179 ? -11.092 -3.045 13.188 1.00 97.38 179 PHE A N 1
ATOM 1407 C CA . PHE A 1 179 ? -12.494 -3.419 13.002 1.00 97.38 179 PHE A CA 1
ATOM 1408 C C . PHE A 1 179 ? -13.437 -2.626 13.921 1.00 97.38 179 PHE A C 1
ATOM 1410 O O . PHE A 1 179 ? -14.547 -2.273 13.526 1.00 97.38 179 PHE A O 1
ATOM 1417 N N . ARG A 1 180 ? -12.995 -2.320 15.149 1.00 96.56 180 ARG A N 1
ATOM 1418 C CA . ARG A 1 180 ? -13.759 -1.506 16.110 1.00 96.56 180 ARG A CA 1
ATOM 1419 C C . ARG A 1 180 ? -13.670 -0.002 15.853 1.00 96.56 180 ARG A C 1
ATOM 1421 O O . ARG A 1 180 ? -14.607 0.712 16.194 1.00 96.56 180 ARG A O 1
ATOM 1428 N N . GLY A 1 181 ? -12.541 0.470 15.328 1.00 96.94 181 GLY A N 1
ATOM 1429 C CA . GLY A 1 181 ? -12.289 1.890 15.087 1.00 96.94 181 GLY A CA 1
ATOM 1430 C C . GLY A 1 181 ? -12.823 2.401 13.750 1.00 96.94 181 GLY A C 1
ATOM 1431 O O . GLY A 1 181 ? -13.096 3.590 13.629 1.00 96.94 181 GLY A O 1
ATOM 1432 N N . PHE A 1 182 ? -12.975 1.526 12.755 1.00 98.00 182 PHE A N 1
ATOM 1433 C CA . PHE A 1 182 ? -13.468 1.896 11.430 1.00 98.00 182 PHE A CA 1
ATOM 1434 C C . PHE A 1 182 ? -14.997 1.964 11.395 1.00 98.00 182 PHE A C 1
ATOM 1436 O O . PHE A 1 182 ? -15.691 1.137 11.993 1.00 98.00 182 PHE A O 1
ATOM 1443 N N . ASP A 1 183 ? -15.525 2.932 10.647 1.00 97.44 183 ASP A N 1
ATOM 1444 C CA . ASP A 1 183 ? -16.964 3.043 10.403 1.00 97.44 183 ASP A CA 1
ATOM 1445 C C . ASP A 1 183 ? -17.474 1.993 9.393 1.00 97.44 183 ASP A C 1
ATOM 1447 O O . ASP A 1 183 ? -16.709 1.254 8.776 1.00 97.44 183 ASP A O 1
ATOM 1451 N N . ALA A 1 184 ? -18.794 1.910 9.203 1.00 97.75 184 ALA A N 1
ATOM 1452 C CA . ALA A 1 184 ? -19.394 0.920 8.306 1.00 97.75 184 ALA A CA 1
ATOM 1453 C C . ALA A 1 184 ? -18.900 1.028 6.846 1.00 97.75 184 ALA A C 1
ATOM 1455 O O . ALA A 1 184 ? -18.674 0.006 6.201 1.00 97.75 184 ALA A O 1
ATOM 1456 N N . CYS A 1 185 ? -18.688 2.244 6.332 1.00 97.88 185 CYS A N 1
ATOM 1457 C CA . CYS A 1 185 ? -18.208 2.464 4.964 1.00 97.88 185 CYS A CA 1
ATOM 1458 C C . CYS A 1 185 ? -16.751 2.006 4.819 1.00 97.88 185 CYS A C 1
ATOM 1460 O O . CYS A 1 185 ? -16.401 1.282 3.886 1.00 97.88 185 CYS A O 1
ATOM 1462 N N . GLN A 1 186 ? -15.914 2.371 5.788 1.00 98.44 186 GLN A N 1
ATOM 1463 C CA . GLN A 1 186 ? -14.520 1.955 5.873 1.00 98.44 186 GLN A CA 1
ATOM 1464 C C . GLN A 1 186 ? -14.392 0.436 5.969 1.00 98.44 186 GLN A C 1
ATOM 1466 O O . GLN A 1 186 ? -13.632 -0.160 5.210 1.00 98.44 186 GLN A O 1
ATOM 1471 N N . ARG A 1 187 ? -15.166 -0.215 6.844 1.00 98.50 187 ARG A N 1
ATOM 1472 C CA . ARG A 1 187 ? -15.134 -1.677 6.988 1.00 98.50 187 ARG A CA 1
ATOM 1473 C C . ARG A 1 187 ? -15.607 -2.399 5.724 1.00 98.50 187 ARG A C 1
ATOM 1475 O O . ARG A 1 187 ? -14.984 -3.389 5.344 1.00 98.50 187 ARG A O 1
ATOM 1482 N N . GLN A 1 188 ? -16.627 -1.882 5.032 1.00 98.12 188 GLN A N 1
ATOM 1483 C CA . GLN A 1 188 ? -17.039 -2.418 3.731 1.00 98.12 188 GLN A CA 1
ATOM 1484 C C . GLN A 1 188 ? -15.915 -2.298 2.692 1.00 98.12 188 GLN A C 1
ATOM 1486 O O . GLN A 1 188 ? -15.632 -3.261 1.984 1.00 98.12 188 GLN A O 1
ATOM 1491 N N . ALA A 1 189 ? -15.219 -1.160 2.635 1.00 98.38 189 ALA A N 1
ATOM 1492 C CA . ALA A 1 189 ? -14.092 -0.984 1.720 1.00 98.38 189 ALA A CA 1
ATOM 1493 C C . ALA A 1 189 ? -12.918 -1.932 2.037 1.00 98.38 189 ALA A C 1
ATOM 1495 O O . ALA A 1 189 ? -12.268 -2.426 1.115 1.00 98.38 189 ALA A O 1
ATOM 1496 N N . VAL A 1 190 ? -12.664 -2.235 3.318 1.00 98.56 190 VAL A N 1
ATOM 1497 C CA . VAL A 1 190 ? -11.699 -3.277 3.715 1.00 98.56 190 VAL A CA 1
ATOM 1498 C C . VAL A 1 190 ? -12.145 -4.647 3.206 1.00 98.56 190 VAL A C 1
ATOM 1500 O O . VAL A 1 190 ? -11.335 -5.366 2.626 1.00 98.56 190 VAL A O 1
ATOM 1503 N N . TYR A 1 191 ? -13.420 -5.006 3.381 1.00 98.31 191 TYR A N 1
ATOM 1504 C CA . TYR A 1 191 ? -13.959 -6.272 2.883 1.00 98.31 191 TYR A CA 1
ATOM 1505 C C . TYR A 1 191 ? -13.824 -6.401 1.359 1.00 98.31 191 TYR A C 1
ATOM 1507 O O . TYR A 1 191 ? -13.329 -7.420 0.877 1.00 98.31 191 TYR A O 1
ATOM 1515 N N . ASP A 1 192 ? -14.194 -5.362 0.607 1.00 98.19 192 ASP A N 1
ATOM 1516 C CA . ASP A 1 192 ? -14.090 -5.345 -0.857 1.00 98.19 192 ASP A CA 1
ATOM 1517 C C . ASP A 1 192 ? -12.629 -5.463 -1.320 1.00 98.19 192 ASP A C 1
ATOM 1519 O O . ASP A 1 192 ? -12.329 -6.169 -2.287 1.00 98.19 192 ASP A O 1
ATOM 1523 N N . PHE A 1 193 ? -11.701 -4.824 -0.600 1.00 98.44 193 PHE A N 1
ATOM 1524 C CA . PHE A 1 193 ? -10.268 -4.981 -0.833 1.00 98.44 193 PHE A CA 1
ATOM 1525 C C . PHE A 1 193 ? -9.790 -6.417 -0.586 1.00 98.44 193 PHE A C 1
ATOM 1527 O O . PHE A 1 193 ? -9.108 -6.979 -1.442 1.00 98.44 193 PHE A O 1
ATOM 1534 N N . LEU A 1 194 ? -10.165 -7.031 0.540 1.00 98.50 194 LEU A N 1
ATOM 1535 C CA . LEU A 1 194 ? -9.805 -8.418 0.850 1.00 98.50 194 LEU A CA 1
ATOM 1536 C C . LEU A 1 194 ? -10.374 -9.385 -0.201 1.00 98.50 194 LEU A C 1
ATOM 1538 O O . LEU A 1 194 ? -9.660 -10.279 -0.654 1.00 98.50 194 LEU A O 1
ATOM 1542 N N . ALA A 1 195 ? -11.623 -9.164 -0.637 1.00 97.81 195 ALA A N 1
ATOM 1543 C CA . ALA A 1 195 ? -12.302 -9.932 -1.688 1.00 97.81 195 ALA A CA 1
ATOM 1544 C C . ALA A 1 195 ? -11.491 -9.940 -2.980 1.00 97.81 195 ALA A C 1
ATOM 1546 O O . ALA A 1 195 ? -11.213 -10.995 -3.554 1.00 97.81 195 ALA A O 1
ATOM 1547 N N . HIS A 1 196 ? -11.060 -8.754 -3.395 1.00 97.69 196 HIS A N 1
ATOM 1548 C CA . HIS A 1 196 ? -10.244 -8.588 -4.583 1.00 97.69 196 HIS A CA 1
ATOM 1549 C C . HIS A 1 196 ? -8.841 -9.178 -4.432 1.00 97.69 196 HIS A C 1
ATOM 1551 O O . HIS A 1 196 ? -8.356 -9.843 -5.347 1.00 97.69 196 HIS A O 1
ATOM 1557 N N . LEU A 1 197 ? -8.194 -8.985 -3.282 1.00 97.25 197 LEU A N 1
ATOM 1558 C CA . LEU A 1 197 ? -6.868 -9.537 -3.012 1.00 97.25 197 LEU A CA 1
ATOM 1559 C C . LEU A 1 197 ? -6.878 -11.071 -3.117 1.00 97.25 197 LEU A C 1
ATOM 1561 O O . LEU A 1 197 ? -6.028 -11.643 -3.794 1.00 97.25 197 LEU A O 1
ATOM 1565 N N . ALA A 1 198 ? -7.885 -11.726 -2.530 1.00 97.06 198 ALA A N 1
ATOM 1566 C CA . ALA A 1 198 ? -8.060 -13.176 -2.610 1.00 97.06 198 ALA A CA 1
ATOM 1567 C C . ALA A 1 198 ? -8.292 -13.679 -4.040 1.00 97.06 198 ALA A C 1
ATOM 1569 O O . ALA A 1 198 ? -7.731 -14.698 -4.434 1.00 97.06 198 ALA A O 1
ATOM 1570 N N . ALA A 1 199 ? -9.100 -12.960 -4.823 1.00 96.56 199 ALA A N 1
ATOM 1571 C CA . ALA A 1 199 ? -9.434 -13.356 -6.189 1.00 96.56 199 ALA A CA 1
ATOM 1572 C C . ALA A 1 199 ? -8.295 -13.106 -7.191 1.00 96.56 199 ALA A C 1
ATOM 1574 O O . ALA A 1 199 ? -8.171 -13.825 -8.179 1.00 96.56 199 ALA A O 1
ATOM 1575 N N . SER A 1 200 ? -7.488 -12.066 -6.970 1.00 95.19 200 SER A N 1
ATOM 1576 C CA . SER A 1 200 ? -6.517 -11.583 -7.958 1.00 95.19 200 SER A CA 1
ATOM 1577 C C . SER A 1 200 ? -5.066 -11.953 -7.654 1.00 95.19 200 SER A C 1
ATOM 1579 O O . SER A 1 200 ? -4.221 -11.775 -8.534 1.00 95.19 200 SER A O 1
ATOM 1581 N N . ARG A 1 201 ? -4.768 -12.442 -6.442 1.00 95.25 201 ARG A N 1
ATOM 1582 C CA . ARG A 1 201 ? -3.410 -12.768 -5.965 1.00 95.25 201 ARG A CA 1
ATOM 1583 C C . ARG A 1 201 ? -3.326 -14.149 -5.309 1.00 95.25 201 ARG A C 1
ATOM 1585 O O . ARG A 1 201 ? -2.598 -14.344 -4.342 1.00 95.25 201 ARG A O 1
ATOM 1592 N N . GLU A 1 202 ? -4.092 -15.119 -5.818 1.00 95.06 202 GLU A N 1
ATOM 1593 C CA . GLU A 1 202 ? -4.123 -16.493 -5.287 1.00 95.06 202 GLU A CA 1
ATOM 1594 C C . GLU A 1 202 ? -2.718 -17.103 -5.177 1.00 95.06 202 GLU A C 1
ATOM 1596 O O . GLU A 1 202 ? -2.375 -17.690 -4.151 1.00 95.06 202 GLU A O 1
ATOM 1601 N N . ARG A 1 203 ? -1.892 -16.909 -6.212 1.00 92.50 203 ARG A N 1
ATOM 1602 C CA . ARG A 1 203 ? -0.524 -17.423 -6.245 1.00 92.50 203 ARG A CA 1
ATOM 1603 C C . ARG A 1 203 ? 0.354 -16.772 -5.181 1.00 92.50 203 ARG A C 1
ATOM 1605 O O . ARG A 1 203 ? 1.069 -17.477 -4.485 1.00 92.50 203 ARG A O 1
ATOM 1612 N N . GLU A 1 204 ? 0.311 -15.452 -5.037 1.00 93.62 204 GLU A N 1
ATOM 1613 C CA . GLU A 1 204 ? 1.100 -14.752 -4.024 1.00 93.62 204 GLU A CA 1
ATOM 1614 C C . GLU A 1 204 ? 0.662 -15.146 -2.606 1.00 93.62 204 GLU A C 1
ATOM 1616 O O . GLU A 1 204 ? 1.498 -15.281 -1.716 1.00 93.62 204 GLU A O 1
ATOM 1621 N N . LEU A 1 205 ? -0.634 -15.392 -2.386 1.00 95.50 205 LEU A N 1
ATOM 1622 C CA . LEU A 1 205 ? -1.136 -15.896 -1.105 1.00 95.50 205 LEU A CA 1
ATOM 1623 C C . LEU A 1 205 ? -0.582 -17.292 -0.772 1.00 95.50 205 LEU A C 1
ATOM 1625 O O . LEU A 1 205 ? -0.272 -17.547 0.394 1.00 95.50 205 LEU A O 1
ATOM 1629 N N . ASP A 1 206 ? -0.437 -18.167 -1.775 1.00 95.31 206 ASP A N 1
ATOM 1630 C CA . ASP A 1 206 ? 0.236 -19.467 -1.641 1.00 95.31 206 ASP A CA 1
ATOM 1631 C C . ASP A 1 206 ? 1.736 -19.314 -1.384 1.00 95.31 206 ASP A C 1
ATOM 1633 O O . ASP A 1 206 ? 2.250 -19.843 -0.398 1.00 95.31 206 ASP A O 1
ATOM 1637 N N . ASP A 1 207 ? 2.430 -18.566 -2.245 1.00 93.50 207 ASP A N 1
ATOM 1638 C CA . ASP A 1 207 ? 3.886 -18.403 -2.212 1.00 93.50 207 ASP A CA 1
ATOM 1639 C C . ASP A 1 207 ? 4.353 -17.775 -0.880 1.00 93.50 207 ASP A C 1
ATOM 1641 O O . ASP A 1 207 ? 5.443 -18.079 -0.394 1.00 93.50 207 ASP A O 1
ATOM 1645 N N . HIS A 1 208 ? 3.509 -16.946 -0.252 1.00 94.75 208 HIS A N 1
ATOM 1646 C CA . HIS A 1 208 ? 3.768 -16.324 1.050 1.00 94.75 208 HIS A CA 1
ATOM 1647 C C . HIS A 1 208 ? 3.104 -17.031 2.248 1.00 94.75 208 HIS A C 1
ATOM 1649 O O . HIS A 1 208 ? 3.249 -16.551 3.371 1.00 94.75 208 HIS A O 1
ATOM 1655 N N . LEU A 1 209 ? 2.412 -18.161 2.048 1.00 96.38 209 LEU A N 1
ATOM 1656 C CA . LEU A 1 209 ? 1.766 -18.956 3.107 1.00 96.38 209 LEU A CA 1
ATOM 1657 C C . LEU A 1 209 ? 0.780 -18.153 3.982 1.00 96.38 209 LEU A C 1
ATOM 1659 O O . LEU A 1 209 ? 0.742 -18.313 5.203 1.00 96.38 209 LEU A O 1
ATOM 1663 N N . VAL A 1 210 ? -0.023 -17.282 3.357 1.00 97.00 210 VAL A N 1
ATOM 1664 C CA . VAL A 1 210 ? -0.981 -16.397 4.053 1.00 97.00 210 VAL A CA 1
ATOM 1665 C C . VAL A 1 210 ? -2.455 -16.666 3.716 1.00 97.00 210 VAL A C 1
ATOM 1667 O O . VAL A 1 210 ? -3.319 -15.819 3.962 1.00 97.00 210 VAL A O 1
ATOM 1670 N N . LYS A 1 211 ? -2.769 -17.846 3.160 1.00 96.94 211 LYS A N 1
ATOM 1671 C CA . LYS A 1 211 ? -4.153 -18.249 2.841 1.00 96.94 211 LYS A CA 1
ATOM 1672 C C . LYS A 1 211 ? -5.066 -18.288 4.075 1.00 96.94 211 LYS A C 1
ATOM 1674 O O . LYS A 1 211 ? -6.160 -17.729 4.050 1.00 96.94 211 LYS A O 1
ATOM 1679 N N . ASP A 1 212 ? -4.592 -18.831 5.190 1.00 96.94 212 ASP A N 1
ATOM 1680 C CA . ASP A 1 212 ? -5.392 -18.902 6.420 1.00 96.94 212 ASP A CA 1
ATOM 1681 C C . ASP A 1 212 ? -5.680 -17.500 6.998 1.00 96.94 212 ASP A C 1
ATOM 1683 O O . ASP A 1 212 ? -6.746 -17.240 7.570 1.00 96.94 212 ASP A O 1
ATOM 1687 N N . GLN A 1 213 ? -4.746 -16.558 6.827 1.00 97.00 213 GLN A N 1
ATOM 1688 C CA . GLN A 1 213 ? -4.873 -15.174 7.280 1.00 97.00 213 GLN A CA 1
ATOM 1689 C C . GLN A 1 213 ? -5.897 -14.405 6.440 1.00 97.00 213 GLN A C 1
ATOM 1691 O O . GLN A 1 213 ? -6.723 -13.695 7.016 1.00 97.00 213 GLN A O 1
ATOM 1696 N N . ILE A 1 214 ? -5.898 -14.550 5.107 1.00 97.62 214 ILE A N 1
ATOM 1697 C CA . ILE A 1 214 ? -6.919 -13.906 4.260 1.00 97.62 214 ILE A CA 1
ATOM 1698 C C . ILE A 1 214 ? -8.319 -14.476 4.550 1.00 97.62 214 ILE A C 1
ATOM 1700 O O . ILE A 1 214 ? -9.283 -13.716 4.636 1.00 97.62 214 ILE A O 1
ATOM 1704 N N . GLU A 1 215 ? -8.443 -15.781 4.810 1.00 96.56 215 GLU A N 1
ATOM 1705 C CA . GLU A 1 215 ? -9.708 -16.407 5.222 1.00 96.56 215 GLU A CA 1
ATOM 1706 C C . GLU A 1 215 ? -10.189 -15.907 6.591 1.00 96.56 215 GLU A C 1
ATOM 1708 O O . GLU A 1 215 ? -11.368 -15.576 6.773 1.00 96.56 215 GLU A O 1
ATOM 1713 N N . SER A 1 216 ? -9.269 -15.785 7.550 1.00 96.12 216 SER A N 1
ATOM 1714 C CA . SER A 1 216 ? -9.551 -15.216 8.871 1.00 96.12 216 SER A CA 1
ATOM 1715 C C . SER A 1 216 ? -9.999 -13.759 8.767 1.00 96.12 216 SER A C 1
ATOM 1717 O O . SER A 1 216 ? -10.982 -13.368 9.405 1.00 96.12 216 SER A O 1
ATOM 1719 N N . ALA A 1 217 ? -9.340 -12.972 7.911 1.00 96.94 217 ALA A N 1
ATOM 1720 C CA . ALA A 1 217 ? -9.735 -11.601 7.621 1.00 96.94 217 ALA A CA 1
ATOM 1721 C C . ALA A 1 217 ? -11.154 -11.562 7.032 1.00 96.94 217 ALA A C 1
ATOM 1723 O O . ALA A 1 217 ? -12.000 -10.829 7.537 1.00 96.94 217 ALA A O 1
ATOM 1724 N N . PHE A 1 218 ? -11.491 -12.404 6.051 1.00 95.25 218 PHE A N 1
ATOM 1725 C CA . PHE A 1 218 ? -12.864 -12.448 5.537 1.00 95.25 218 PHE A CA 1
ATOM 1726 C C . PHE A 1 218 ? -13.901 -12.712 6.615 1.00 95.25 218 PHE A C 1
ATOM 1728 O O . PHE A 1 218 ? -14.937 -12.052 6.642 1.00 95.25 218 PHE A O 1
ATOM 1735 N N . LYS A 1 219 ? -13.650 -13.674 7.503 1.00 95.44 219 LYS A N 1
ATOM 1736 C CA . LYS A 1 219 ? -14.603 -14.014 8.560 1.00 95.44 219 LYS A CA 1
ATOM 1737 C C . LYS A 1 219 ? -14.860 -12.836 9.504 1.00 95.44 219 LYS A C 1
ATOM 1739 O O . LYS A 1 219 ? -16.006 -12.639 9.914 1.00 95.44 219 LYS A O 1
ATOM 1744 N N . LEU A 1 220 ? -13.817 -12.077 9.836 1.00 96.31 220 LEU A N 1
ATOM 1745 C CA . LEU A 1 220 ? -13.918 -10.885 10.676 1.00 96.31 220 LEU A CA 1
ATOM 1746 C C . LEU A 1 220 ? -14.649 -9.753 9.938 1.00 96.31 220 LEU A C 1
ATOM 1748 O O . LEU A 1 220 ? -15.660 -9.244 10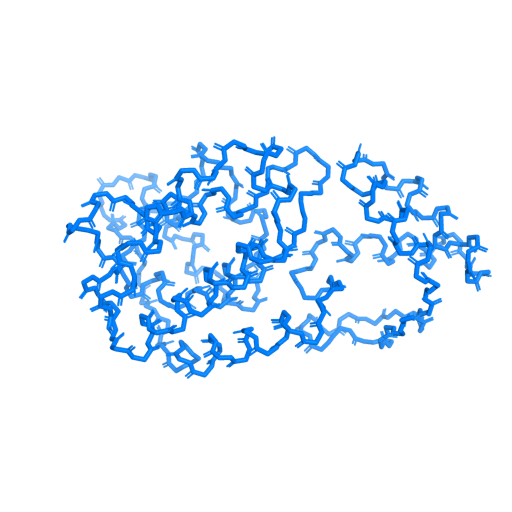.414 1.00 96.31 220 LEU A O 1
ATOM 1752 N N . TRP A 1 221 ? -14.187 -9.409 8.736 1.00 96.69 221 TRP A N 1
ATOM 1753 C CA . TRP A 1 221 ? -14.631 -8.215 8.012 1.00 96.69 221 TRP A CA 1
ATOM 1754 C C . TRP A 1 221 ? -15.944 -8.399 7.236 1.00 96.69 221 TRP A C 1
ATOM 1756 O O . TRP A 1 221 ? -16.574 -7.412 6.883 1.00 96.69 221 TRP A O 1
ATOM 1766 N N . LYS A 1 222 ? -16.428 -9.631 7.023 1.00 92.81 222 LYS A N 1
ATOM 1767 C CA . LYS A 1 222 ? -17.761 -9.898 6.435 1.00 92.81 222 LYS A CA 1
ATOM 1768 C C . LYS A 1 222 ? -18.922 -9.480 7.348 1.00 92.81 222 LYS A C 1
ATOM 1770 O O . LYS A 1 222 ? -20.050 -9.364 6.885 1.00 92.81 222 LYS A O 1
ATOM 1775 N N . GLN A 1 223 ? -18.666 -9.300 8.642 1.00 78.75 223 GLN A N 1
ATOM 1776 C CA . GLN A 1 223 ? -19.674 -8.904 9.635 1.00 78.75 223 GLN A CA 1
ATOM 1777 C C . GLN A 1 223 ? -19.912 -7.380 9.677 1.00 78.75 223 GLN A C 1
ATOM 1779 O O . GLN A 1 223 ? -20.657 -6.910 10.537 1.00 78.75 223 GLN A O 1
ATOM 1784 N N . ALA A 1 224 ? -19.224 -6.630 8.811 1.00 67.06 224 ALA A N 1
ATOM 1785 C CA . ALA A 1 224 ? -19.137 -5.173 8.795 1.00 67.06 224 ALA A CA 1
ATOM 1786 C C . ALA A 1 224 ? -20.419 -4.440 8.386 1.00 67.06 224 ALA A C 1
ATOM 1788 O O . ALA A 1 224 ? -21.166 -4.961 7.530 1.00 67.06 224 ALA A O 1
#

Sequence (224 aa):
MTFPNRCSYCGHVFPPLTLSSSTLARLLQVLTEGSPGRASAEVKADTGCSDADAEKWIEHFQSCANSWLLTEEDMRVIALVDNAFGSTPKPMHFTNYKHCDECKEHDDTLTSQTRVSISREHLGSMGWDPITFADAEGIAYYFPALVRFALRPAIGEREWYAVQLLWHLTYDADANKLFRGFDACQRQAVYDFLAHLAASRERELDDHLVKDQIESAFKLWKQA

Secondary structure (DSSP, 8-state):
-EE-SB-TTT--B---EE--HHHHHHHHHHHHTT-HHHHHHHHHHHH---HHHHHHHHHHHHH-TTSS---HHHHHHHHHHHHHHTTPPPPS-SS-TTS-HHHHHHHHHHHH--TTT--TTTT-BTTB-GGGG--HHHHHHHHHHHHHHHHSPP-TTSPPHHHHHHHHHHTTGGG-HHHHHS-HHHHHHHHHHHHHHHHH-HHHHHHTT-HHHHHHHHHHHTT-

Radius of gyration: 17.99 Å; chains: 1; bounding box: 39×34×54 Å

Foldseek 3Di:
DKDDQAQPQPRHGAPIADADPVLLVVLLVCQLQQNLQVNLVSRCVGGVDDSVRSSVLSVCLQWALRSDDDDPLLVVLLVLLCVQLVPQDADPFFAPLVPDVLLVVLRVLLNVDALRRDTVVSQPAPVRGSNVRGALSSCSRNVSSLLSQQSRQRGHPHQRSVLVVLCLLPPPQLPRRNLVSGDPSNLVSQLSSLVCCCVPVVVSCVVVVCPVSSVSSNVRSVVD